Protein AF-A0A940SNF2-F1 (afdb_monomer_lite)

pLDDT: mean 71.51, std 17.35, range [35.94, 93.12]

Secondary structure (DSSP, 8-state):
-HHHHHHHHHHHHHHHHHHHHHHHHHHHHHHHHHHHHHHHHHHHHHHHHHHHHHHHHHHHHHHHHHHHHHHHHHHHHHHHHHH-STTS-HHHHHHHHHHHHHHHHHHHHHHHHHHHHHHHHHHHHHHHHHHHHHHHHHHHHHHHHHHHHHHHHHHHHHHHHHHHHHHHHHHHHH-HHHHHHHHTT----------------------------PPP--------------PPP---------------

Sequence (248 aa):
MSEQANILAKMLTDMDQKLNALAEQQKALDAKLERYSAFTVKKLNDSVDTLCNMQEAELKLVTESLTQIGRQVDGMEKQIAAHMAPDVTNDALLSALTGYAEDLQDSVDRCMELVGHHGIMIERNLMDETNRLNALMEADMQLAQDSADALSKKLSLAFTHLYDEVLTSQEMIENPDAVIEEAEAFPENPEAVPETLDAVPENPEALPEQLDAKPENPAAVFINPEIEVFEKPDAVIQNGNETEEIFR

Structure (mmCIF, N/CA/C/O backbone):
data_AF-A0A940SNF2-F1
#
_entry.id   AF-A0A940SNF2-F1
#
loop_
_atom_site.group_PDB
_atom_site.id
_atom_site.type_symbol
_atom_site.label_atom_id
_atom_site.label_alt_id
_atom_site.label_comp_id
_atom_site.label_asym_id
_atom_site.label_entity_id
_atom_site.label_seq_id
_atom_site.pdbx_PDB_ins_code
_atom_site.Cartn_x
_atom_site.Cartn_y
_atom_site.Cartn_z
_atom_site.occupancy
_atom_site.B_iso_or_equiv
_atom_site.auth_seq_id
_atom_site.auth_comp_id
_atom_site.auth_asym_id
_atom_site.auth_atom_id
_atom_site.pdbx_PDB_model_num
ATOM 1 N N . MET A 1 1 ? -33.634 -14.814 55.832 1.00 60.84 1 MET A N 1
ATOM 2 C CA . MET A 1 1 ? -33.227 -15.728 54.735 1.00 60.84 1 MET A CA 1
ATOM 3 C C . MET A 1 1 ? -33.855 -15.381 53.382 1.00 60.84 1 MET A C 1
ATOM 5 O O . MET A 1 1 ? -33.116 -15.344 52.415 1.00 60.84 1 MET A O 1
ATOM 9 N N . SER A 1 2 ? -35.164 -15.101 53.276 1.00 84.62 2 SER A N 1
ATOM 10 C CA . SER A 1 2 ? -35.804 -14.792 51.973 1.00 84.62 2 SER A CA 1
ATOM 11 C C . SER A 1 2 ? -35.275 -13.511 51.295 1.00 84.62 2 SER A C 1
ATOM 13 O O . SER A 1 2 ? -35.074 -13.485 50.089 1.00 84.62 2 SER A O 1
ATOM 15 N N . GLU A 1 3 ? -34.988 -12.460 52.064 1.00 87.00 3 GLU A N 1
ATOM 16 C CA . GLU A 1 3 ? -34.599 -11.151 51.515 1.00 87.00 3 GLU A CA 1
ATOM 17 C C . GLU A 1 3 ? -33.164 -11.112 50.966 1.00 87.00 3 GLU A C 1
ATOM 19 O O . GLU A 1 3 ? -32.942 -10.660 49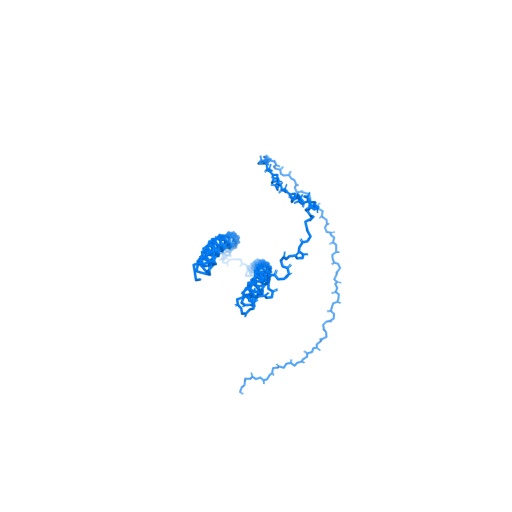.848 1.00 87.00 3 GLU A O 1
ATOM 24 N N . GLN A 1 4 ? -32.206 -11.709 51.682 1.00 82.88 4 GLN A N 1
ATOM 25 C CA . GLN A 1 4 ? -30.823 -11.873 51.209 1.00 82.88 4 GLN A CA 1
ATOM 26 C C . GLN A 1 4 ? -30.745 -12.698 49.915 1.00 82.88 4 GLN A C 1
ATOM 28 O O . GLN A 1 4 ? -29.975 -12.368 49.016 1.00 82.88 4 GLN A O 1
ATOM 33 N N . ALA A 1 5 ? -31.572 -13.744 49.789 1.00 86.69 5 ALA A N 1
ATOM 34 C CA . ALA A 1 5 ? -31.650 -14.536 48.564 1.00 86.69 5 ALA A CA 1
ATOM 35 C C . ALA A 1 5 ? -32.162 -13.704 47.374 1.00 86.69 5 ALA A C 1
ATOM 37 O O . ALA A 1 5 ? -31.643 -13.841 46.267 1.00 86.69 5 ALA A O 1
ATOM 38 N N . ASN A 1 6 ? -33.125 -12.805 47.605 1.00 88.81 6 ASN A N 1
ATOM 39 C CA . ASN A 1 6 ? -33.627 -11.897 46.572 1.00 88.81 6 ASN A CA 1
ATOM 40 C C . ASN A 1 6 ? -32.578 -10.855 46.155 1.00 88.81 6 ASN A C 1
ATOM 42 O O . ASN A 1 6 ? -32.437 -10.590 44.962 1.00 88.81 6 ASN A O 1
ATOM 46 N N . ILE A 1 7 ? -31.816 -10.298 47.104 1.00 86.00 7 ILE A N 1
ATOM 47 C CA . ILE A 1 7 ? -30.723 -9.356 46.810 1.00 86.00 7 ILE A CA 1
ATOM 48 C C . ILE A 1 7 ? -29.644 -10.040 45.961 1.00 86.00 7 ILE A C 1
ATOM 50 O O . ILE A 1 7 ? -29.261 -9.515 44.916 1.00 86.00 7 ILE A O 1
ATOM 54 N N . LEU A 1 8 ? -29.211 -11.244 46.351 1.00 84.06 8 LEU A N 1
ATOM 55 C CA . LEU A 1 8 ? -28.212 -12.007 45.600 1.00 84.06 8 LEU A CA 1
ATOM 56 C C . LEU A 1 8 ? -28.703 -12.357 44.186 1.00 84.06 8 LEU A C 1
ATOM 58 O O . LEU A 1 8 ? -27.953 -12.229 43.221 1.00 84.06 8 LEU A O 1
ATOM 62 N N . ALA A 1 9 ? -29.970 -12.761 44.046 1.00 89.75 9 ALA A N 1
ATOM 63 C CA . ALA A 1 9 ? -30.566 -13.044 42.742 1.00 89.75 9 ALA A CA 1
ATOM 64 C C . ALA A 1 9 ? -30.596 -11.799 41.838 1.00 89.75 9 ALA A C 1
ATOM 66 O O . ALA A 1 9 ? -30.310 -11.901 40.641 1.00 89.75 9 ALA A O 1
ATOM 67 N N . LYS A 1 10 ? -30.882 -10.619 42.405 1.00 90.50 10 LYS A N 1
ATOM 68 C CA . LYS A 1 10 ? -30.827 -9.346 41.679 1.00 90.50 10 LYS A CA 1
ATOM 69 C C . LYS A 1 10 ? -29.399 -9.014 41.235 1.00 90.50 10 LYS A C 1
ATOM 71 O O . LYS A 1 10 ? -29.201 -8.761 40.054 1.00 90.50 10 LYS A O 1
ATOM 76 N N . MET A 1 11 ? -28.405 -9.123 42.123 1.00 87.38 11 MET A N 1
ATOM 77 C CA . MET A 1 11 ? -26.992 -8.907 41.766 1.00 87.38 11 MET A CA 1
ATOM 78 C C . MET A 1 11 ? -26.514 -9.847 40.653 1.00 87.38 11 MET A C 1
ATOM 80 O O . MET A 1 11 ? -25.839 -9.408 39.725 1.00 87.38 11 MET A O 1
ATOM 84 N N . LEU A 1 12 ? -26.869 -11.135 40.716 1.00 87.50 12 LEU A N 1
ATOM 85 C CA . LEU A 1 12 ? -26.525 -12.105 39.670 1.00 87.50 12 LEU A CA 1
ATOM 86 C C . LEU A 1 12 ? -27.163 -11.741 38.325 1.00 87.50 12 LEU A C 1
ATOM 88 O O . LEU A 1 12 ? -26.505 -11.845 37.294 1.00 87.50 12 LEU A O 1
ATOM 92 N N . THR A 1 13 ? -28.413 -11.272 38.341 1.00 93.12 13 THR A N 1
ATOM 93 C CA . THR A 1 13 ? -29.112 -10.813 37.132 1.00 93.12 13 THR A CA 1
ATOM 94 C C . THR A 1 13 ? -28.446 -9.566 36.546 1.00 93.12 13 THR A C 1
ATOM 96 O O . THR A 1 13 ? -28.212 -9.507 35.341 1.00 93.12 13 THR A O 1
ATOM 99 N N . ASP A 1 14 ? -28.077 -8.598 37.387 1.00 88.19 14 ASP A N 1
ATOM 100 C CA . ASP A 1 14 ? -27.392 -7.376 36.953 1.00 88.19 14 ASP A CA 1
ATOM 101 C C . ASP A 1 14 ? -25.989 -7.682 36.393 1.00 88.19 14 ASP A C 1
ATOM 103 O O . ASP A 1 14 ? -25.570 -7.088 35.396 1.00 88.19 14 ASP A O 1
ATOM 107 N N . MET A 1 15 ? -25.261 -8.639 36.981 1.00 85.56 15 MET A N 1
ATOM 108 C CA . MET A 1 15 ? -23.981 -9.109 36.437 1.00 85.56 15 MET A CA 1
ATOM 109 C C . MET A 1 15 ? -24.141 -9.805 35.085 1.00 85.56 15 MET A C 1
ATOM 111 O O . MET A 1 15 ? -23.353 -9.536 34.181 1.00 85.56 15 MET A O 1
ATOM 115 N N . ASP A 1 16 ? -25.152 -10.659 34.922 1.00 91.88 16 ASP A N 1
ATOM 116 C CA . ASP A 1 16 ? -25.425 -11.336 33.650 1.00 91.88 16 ASP A CA 1
ATOM 117 C C . ASP A 1 16 ? -25.777 -10.324 32.545 1.00 91.88 16 ASP A C 1
ATOM 119 O O . ASP A 1 16 ? -25.254 -10.387 31.432 1.00 91.88 16 ASP A O 1
ATOM 123 N N . GLN A 1 17 ? -26.571 -9.299 32.872 1.00 91.69 17 GLN A N 1
ATOM 124 C CA . GLN A 1 17 ? -26.853 -8.189 31.956 1.00 91.69 17 GLN A CA 1
ATOM 125 C C . GLN A 1 17 ? -25.583 -7.422 31.563 1.00 91.69 17 GLN A C 1
ATOM 127 O O . GLN A 1 17 ? -25.382 -7.139 30.380 1.00 91.69 17 GLN A O 1
ATOM 132 N N . LYS A 1 18 ? -24.696 -7.116 32.522 1.00 86.25 18 LYS A N 1
ATOM 133 C CA . LYS A 1 18 ? -23.408 -6.454 32.245 1.00 86.25 18 LYS A CA 1
ATOM 134 C C . LYS A 1 18 ? -22.483 -7.322 31.386 1.00 86.25 18 LYS A C 1
ATOM 136 O O . LYS A 1 18 ? -21.842 -6.793 30.479 1.00 86.25 18 LYS A O 1
ATOM 141 N N . LEU A 1 19 ? -22.432 -8.635 31.624 1.00 85.81 19 LEU A N 1
ATOM 142 C CA . LEU A 1 19 ? -21.666 -9.587 30.810 1.00 85.81 19 LEU A CA 1
ATOM 143 C C . LEU A 1 19 ? -22.178 -9.642 29.369 1.00 85.81 19 LEU A C 1
ATOM 145 O O . LEU A 1 19 ? -21.382 -9.566 28.434 1.00 85.81 19 LEU A O 1
ATOM 149 N N . ASN A 1 20 ? -23.496 -9.696 29.180 1.00 91.81 20 ASN A N 1
ATOM 150 C CA . ASN A 1 20 ? -24.107 -9.659 27.851 1.00 91.81 20 ASN A CA 1
ATOM 151 C C . ASN A 1 20 ? -23.830 -8.326 27.133 1.00 91.81 20 ASN A C 1
ATOM 153 O O . ASN A 1 20 ? -23.500 -8.321 25.947 1.00 91.81 20 ASN A O 1
ATOM 157 N N . ALA A 1 21 ? -23.884 -7.197 27.847 1.00 88.62 21 ALA A N 1
ATOM 158 C CA . ALA A 1 21 ? -23.531 -5.893 27.286 1.00 88.62 21 ALA A CA 1
ATOM 159 C C . ALA A 1 21 ? -22.053 -5.821 26.855 1.00 88.62 21 ALA A C 1
ATOM 161 O O . ALA A 1 21 ? -21.754 -5.296 25.782 1.00 88.62 21 ALA A O 1
ATOM 162 N N . LEU A 1 22 ? -21.133 -6.382 27.648 1.00 83.38 22 LEU A N 1
ATOM 163 C CA . LEU A 1 22 ? -19.714 -6.491 27.289 1.00 83.38 22 LEU A CA 1
ATOM 164 C C . LEU A 1 22 ? -19.498 -7.386 26.062 1.00 83.38 22 LEU A C 1
ATOM 166 O O . LEU A 1 22 ? -18.703 -7.037 25.192 1.00 83.38 22 LEU A O 1
ATOM 170 N N . ALA A 1 23 ? -20.221 -8.502 25.952 1.00 88.94 23 ALA A N 1
ATOM 171 C CA . ALA A 1 23 ? -20.142 -9.383 24.788 1.00 88.94 23 ALA A CA 1
ATOM 172 C C . ALA A 1 23 ? -20.593 -8.679 23.494 1.00 88.94 23 ALA A C 1
ATOM 174 O O . ALA A 1 23 ? -19.931 -8.796 22.461 1.00 88.94 23 ALA A O 1
ATOM 175 N N . GLU A 1 24 ? -21.670 -7.890 23.545 1.00 91.38 24 GLU A N 1
ATOM 176 C CA . GLU A 1 24 ? -22.115 -7.086 22.398 1.00 91.38 24 GLU A CA 1
ATOM 177 C C . GLU A 1 24 ? -21.131 -5.954 22.061 1.00 91.38 24 GLU A C 1
ATOM 179 O O . GLU A 1 24 ? -20.881 -5.682 20.885 1.00 91.38 24 GLU A O 1
ATOM 184 N N . GLN A 1 25 ? -20.503 -5.328 23.065 1.00 86.25 25 GLN A N 1
ATOM 185 C CA . GLN A 1 25 ? -19.429 -4.355 22.832 1.00 86.25 25 GLN A CA 1
ATOM 186 C C . GLN A 1 25 ? -18.209 -4.991 22.157 1.00 86.25 25 GLN A C 1
ATOM 188 O O . GLN A 1 25 ? -17.681 -4.408 21.209 1.00 86.25 25 GLN A O 1
ATOM 193 N N . GLN A 1 26 ? -17.793 -6.186 22.589 1.00 84.75 26 GLN A N 1
ATOM 194 C CA . GLN A 1 26 ? -16.700 -6.930 21.958 1.00 84.75 26 GLN A CA 1
ATOM 195 C C . GLN A 1 26 ? -17.019 -7.230 20.491 1.00 84.75 26 GLN A C 1
ATOM 197 O O . GLN A 1 26 ? -16.225 -6.926 19.607 1.00 84.75 26 GLN A O 1
ATOM 202 N N . LYS A 1 27 ? -18.225 -7.728 20.210 1.00 91.31 27 LYS A N 1
ATOM 203 C CA . LYS A 1 27 ? -18.683 -8.000 18.843 1.00 91.31 27 LYS A CA 1
ATOM 204 C C . LYS A 1 27 ? -18.709 -6.740 17.971 1.00 91.31 27 LYS A C 1
ATOM 206 O O . LYS A 1 27 ? -18.359 -6.789 16.792 1.00 91.31 27 LYS A O 1
ATOM 211 N N . ALA A 1 28 ? -19.113 -5.600 18.534 1.00 85.81 28 ALA A N 1
ATOM 212 C CA . ALA A 1 28 ? -19.077 -4.320 17.835 1.00 85.81 28 ALA A CA 1
ATOM 213 C C . ALA A 1 28 ? -17.640 -3.854 17.546 1.00 85.81 28 ALA A C 1
ATOM 215 O O . ALA A 1 28 ? -17.393 -3.268 16.489 1.00 85.81 28 ALA A O 1
ATOM 216 N N . LEU A 1 29 ? -16.697 -4.113 18.456 1.00 81.88 29 LEU A N 1
ATOM 217 C CA . LEU A 1 29 ? -15.277 -3.828 18.259 1.00 81.88 29 LEU A CA 1
ATOM 218 C C . LEU A 1 29 ? -14.680 -4.713 17.159 1.00 81.88 29 LEU A C 1
ATOM 220 O O . LEU A 1 29 ? -14.037 -4.186 16.254 1.00 81.88 29 LEU A O 1
ATOM 224 N N . ASP A 1 30 ? -14.971 -6.013 17.176 1.00 85.81 30 ASP A N 1
ATOM 225 C CA . ASP A 1 30 ? -14.521 -6.959 16.149 1.00 85.81 30 ASP A CA 1
ATOM 226 C C . ASP A 1 30 ? -15.027 -6.542 14.756 1.00 85.81 30 ASP A C 1
ATOM 228 O O . ASP A 1 30 ? -14.260 -6.487 13.795 1.00 85.81 30 ASP A O 1
ATOM 232 N N . ALA A 1 31 ? -16.296 -6.129 14.650 1.00 89.25 31 ALA A N 1
ATOM 233 C CA . ALA A 1 31 ? -16.864 -5.627 13.398 1.00 89.25 31 ALA A CA 1
ATOM 234 C C . ALA A 1 31 ? -16.210 -4.317 12.917 1.00 89.25 31 ALA A C 1
ATOM 236 O O . ALA A 1 31 ? -16.082 -4.086 11.712 1.00 89.25 31 ALA A O 1
ATOM 237 N N . LYS A 1 32 ? -15.797 -3.430 13.835 1.00 84.00 32 LYS A N 1
ATOM 238 C CA . LYS A 1 32 ? -15.027 -2.226 13.480 1.00 84.00 32 LYS A CA 1
ATOM 239 C C . LYS A 1 32 ? -13.633 -2.592 12.980 1.00 84.00 32 LYS A C 1
ATOM 241 O O . LYS A 1 32 ? -13.203 -2.025 11.979 1.00 84.00 32 LYS A O 1
ATOM 246 N N . LEU A 1 33 ? -12.969 -3.545 13.632 1.00 80.81 33 LEU A N 1
ATOM 247 C CA . LEU A 1 33 ? -11.650 -4.032 13.233 1.00 80.81 33 LEU A CA 1
ATOM 248 C C . LEU A 1 33 ? -11.688 -4.667 11.836 1.00 80.81 33 LEU A C 1
ATOM 250 O O . LEU A 1 33 ? -10.810 -4.402 11.023 1.00 80.81 33 LEU A O 1
ATOM 254 N N . GLU A 1 34 ? -12.732 -5.436 11.525 1.00 88.38 34 GLU A N 1
ATOM 255 C CA . GLU A 1 34 ? -12.935 -6.025 10.196 1.00 88.38 34 GLU A CA 1
ATOM 256 C C . GLU A 1 34 ? -13.166 -4.958 9.113 1.00 88.38 34 GLU A C 1
ATOM 258 O O . GLU A 1 34 ? -12.586 -5.020 8.031 1.00 88.38 34 GLU A O 1
ATOM 263 N N . ARG A 1 35 ? -13.969 -3.923 9.399 1.00 86.19 35 ARG A N 1
ATOM 264 C CA . ARG A 1 35 ? -14.154 -2.797 8.463 1.00 86.19 35 ARG A CA 1
ATOM 265 C C . ARG A 1 35 ? -12.863 -2.022 8.242 1.00 86.19 35 ARG A C 1
ATOM 267 O O . ARG A 1 35 ? -12.586 -1.616 7.115 1.00 86.19 35 ARG A O 1
ATOM 274 N N . TYR A 1 36 ? -12.098 -1.814 9.308 1.00 79.06 36 TYR A N 1
ATOM 275 C CA . TYR A 1 36 ? -10.815 -1.133 9.244 1.00 79.06 36 TYR A CA 1
ATOM 276 C C . TYR A 1 36 ? -9.806 -1.942 8.421 1.00 79.06 36 TYR A C 1
ATOM 278 O O . TYR A 1 36 ? -9.224 -1.405 7.483 1.00 79.06 36 TYR A O 1
ATOM 286 N N . SER A 1 37 ? -9.667 -3.247 8.675 1.00 80.88 37 SER A N 1
ATOM 287 C CA . SER A 1 37 ? -8.758 -4.100 7.902 1.00 80.88 37 SER A CA 1
ATOM 288 C C . SER A 1 37 ? -9.144 -4.146 6.421 1.00 80.88 37 SER A C 1
ATOM 290 O O . SER A 1 37 ? -8.277 -3.997 5.560 1.00 80.88 37 SER A O 1
ATOM 292 N N . ALA A 1 38 ? -10.439 -4.243 6.107 1.00 86.31 38 ALA A N 1
ATOM 293 C CA . ALA A 1 38 ? -10.933 -4.180 4.735 1.00 86.31 38 ALA A CA 1
ATOM 294 C C . ALA A 1 38 ? -10.624 -2.832 4.060 1.00 86.31 38 ALA A C 1
ATOM 296 O O . ALA A 1 38 ? -10.236 -2.802 2.891 1.00 86.31 38 ALA A O 1
ATOM 297 N N . PHE A 1 39 ? -10.762 -1.718 4.785 1.00 84.19 39 PHE A N 1
ATOM 298 C CA . PHE A 1 39 ? -10.414 -0.387 4.288 1.00 84.19 39 PHE A CA 1
ATOM 299 C C . PHE A 1 39 ? -8.913 -0.257 3.997 1.00 84.19 39 PHE A C 1
ATOM 301 O O . PHE A 1 39 ? -8.548 0.188 2.907 1.00 84.19 39 PHE A O 1
ATOM 308 N N . THR A 1 40 ? -8.052 -0.692 4.919 1.00 78.75 40 THR A N 1
ATOM 309 C CA . THR A 1 40 ? -6.590 -0.649 4.759 1.00 78.75 40 THR A CA 1
ATOM 310 C C . THR A 1 40 ? -6.132 -1.521 3.594 1.00 78.75 40 THR A C 1
ATOM 312 O O . THR A 1 40 ? -5.366 -1.057 2.753 1.00 78.75 40 THR A O 1
ATOM 315 N N . VAL A 1 41 ? -6.648 -2.751 3.478 1.00 83.12 41 VAL A N 1
ATOM 316 C CA . VAL A 1 41 ? -6.343 -3.649 2.349 1.00 83.12 41 VAL A CA 1
ATOM 317 C C . VAL A 1 41 ? -6.780 -3.031 1.024 1.00 83.12 41 VAL A C 1
ATOM 319 O O . VAL A 1 41 ? -6.021 -3.058 0.058 1.00 83.12 41 VAL A O 1
ATOM 322 N N . LYS A 1 42 ? -7.973 -2.427 0.972 1.00 90.25 42 LYS A N 1
ATOM 323 C CA . LYS A 1 42 ? -8.447 -1.740 -0.232 1.00 90.25 42 LYS A CA 1
ATOM 324 C C . LYS A 1 42 ? -7.521 -0.585 -0.615 1.00 90.25 42 LYS A C 1
ATOM 326 O O . LYS A 1 42 ? -7.124 -0.495 -1.769 1.00 90.25 42 LYS A O 1
ATOM 331 N N . LYS A 1 43 ? -7.151 0.267 0.344 1.00 80.56 43 LYS A N 1
ATOM 332 C CA . LYS A 1 43 ? -6.236 1.389 0.098 1.00 80.56 43 LYS A CA 1
ATOM 333 C C . LYS A 1 43 ? -4.871 0.928 -0.393 1.00 80.56 43 LYS A C 1
ATOM 335 O O . LYS A 1 43 ? -4.335 1.534 -1.312 1.00 80.56 43 LYS A O 1
ATOM 340 N N . LEU A 1 44 ? -4.343 -0.150 0.182 1.00 77.75 44 LEU A N 1
ATOM 341 C CA . LEU A 1 44 ? -3.083 -0.733 -0.259 1.00 77.75 44 LEU A CA 1
ATOM 342 C C . LEU A 1 44 ? -3.180 -1.243 -1.702 1.00 77.75 44 LEU A C 1
ATOM 344 O O . LEU A 1 44 ? -2.303 -0.940 -2.502 1.00 77.75 44 LEU A O 1
ATOM 348 N N . ASN A 1 45 ? -4.258 -1.952 -2.051 1.00 83.06 45 ASN A N 1
ATOM 349 C CA . ASN A 1 45 ? -4.497 -2.394 -3.426 1.00 83.06 45 ASN A CA 1
ATOM 350 C C . ASN A 1 45 ? -4.607 -1.214 -4.401 1.00 83.06 45 ASN A C 1
ATOM 352 O O . ASN A 1 45 ? -3.942 -1.235 -5.430 1.00 83.06 45 ASN A O 1
ATOM 356 N N . ASP A 1 46 ? -5.370 -0.169 -4.063 1.00 84.00 46 ASP A N 1
ATOM 357 C CA . ASP A 1 46 ? -5.510 1.024 -4.910 1.00 84.00 46 ASP A CA 1
ATOM 358 C C . ASP A 1 46 ? -4.136 1.694 -5.168 1.00 84.00 46 ASP A C 1
ATOM 360 O O . ASP A 1 46 ? -3.835 2.128 -6.287 1.00 84.00 46 ASP A O 1
ATOM 364 N N . SER A 1 47 ? -3.270 1.755 -4.147 1.00 78.75 47 SER A N 1
ATOM 365 C CA . SER A 1 47 ? -1.901 2.277 -4.276 1.00 78.75 47 SER A CA 1
ATOM 366 C C . SER A 1 47 ? -1.005 1.371 -5.126 1.00 78.75 47 SER A C 1
ATOM 368 O O . SER A 1 47 ? -0.257 1.872 -5.968 1.00 78.75 47 SER A O 1
ATOM 370 N N . VAL A 1 48 ? -1.091 0.048 -4.952 1.00 81.06 48 VAL A N 1
ATOM 371 C CA . VAL A 1 48 ? -0.353 -0.932 -5.769 1.00 81.06 48 VAL A CA 1
ATOM 372 C C . VAL A 1 48 ? -0.767 -0.835 -7.234 1.00 81.06 48 VAL A C 1
ATOM 374 O O . VAL A 1 48 ? 0.102 -0.745 -8.096 1.00 81.06 48 VAL A O 1
ATOM 377 N N . ASP A 1 49 ? -2.065 -0.759 -7.524 1.00 87.38 49 ASP A N 1
ATOM 378 C CA . ASP A 1 49 ? -2.573 -0.603 -8.889 1.00 87.38 49 ASP A CA 1
ATOM 379 C C . ASP A 1 49 ? -2.058 0.696 -9.524 1.00 87.38 49 ASP A C 1
ATOM 381 O O . ASP A 1 49 ? -1.642 0.714 -10.683 1.00 87.38 49 ASP A O 1
ATOM 385 N N . THR A 1 50 ? -2.021 1.790 -8.758 1.00 82.69 50 THR A N 1
ATOM 386 C CA . THR A 1 50 ? -1.470 3.072 -9.223 1.00 82.69 50 THR A CA 1
ATOM 387 C C . THR A 1 50 ? 0.018 2.952 -9.563 1.00 82.69 50 THR A C 1
ATOM 389 O O . THR A 1 50 ? 0.442 3.408 -10.625 1.00 82.69 50 THR A O 1
ATOM 392 N N . LEU A 1 51 ? 0.808 2.297 -8.706 1.00 77.75 51 LEU A N 1
ATOM 393 C CA . LEU A 1 51 ? 2.231 2.035 -8.947 1.00 77.75 51 LEU A CA 1
A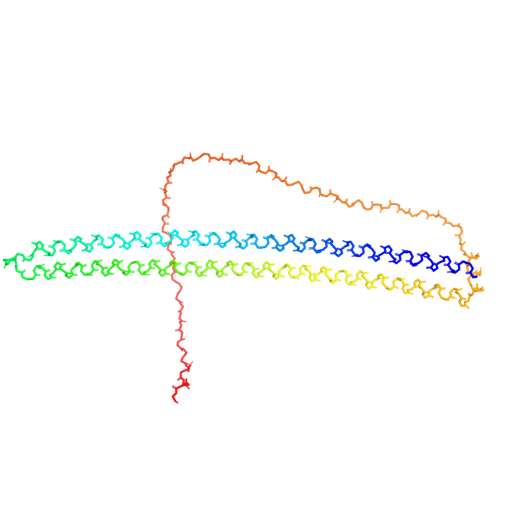TOM 394 C C . LEU A 1 51 ? 2.451 1.147 -10.175 1.00 77.75 51 LEU A C 1
ATOM 396 O O . LEU A 1 51 ? 3.277 1.486 -11.020 1.00 77.75 51 LEU A O 1
ATOM 400 N N . CYS A 1 52 ? 1.690 0.061 -10.316 1.00 81.94 52 CYS A N 1
ATOM 401 C CA . CYS A 1 52 ? 1.774 -0.825 -11.475 1.00 81.94 52 CYS A CA 1
ATOM 402 C C . CYS A 1 52 ? 1.450 -0.086 -12.779 1.00 81.94 52 CYS A C 1
ATOM 404 O O . CYS A 1 52 ? 2.187 -0.225 -13.753 1.00 81.94 52 CYS A O 1
ATOM 406 N N . ASN A 1 53 ? 0.413 0.756 -12.789 1.00 84.94 53 ASN A N 1
ATOM 407 C CA . ASN A 1 53 ? 0.055 1.559 -13.961 1.00 84.94 53 ASN A CA 1
ATOM 408 C C . ASN A 1 53 ? 1.148 2.578 -14.329 1.00 84.94 53 ASN A C 1
ATOM 410 O O . ASN A 1 53 ? 1.427 2.779 -15.512 1.00 84.94 53 ASN A O 1
ATOM 414 N N . MET A 1 54 ? 1.787 3.213 -13.338 1.00 80.75 54 MET A N 1
ATOM 415 C CA . MET A 1 54 ? 2.922 4.113 -13.584 1.00 80.75 54 MET A CA 1
ATOM 416 C C . MET A 1 54 ? 4.118 3.354 -14.167 1.00 80.75 54 MET A C 1
ATOM 418 O O . MET A 1 54 ? 4.668 3.775 -15.182 1.00 80.75 54 MET A O 1
ATOM 422 N N . GLN A 1 55 ? 4.468 2.202 -13.590 1.00 80.12 55 GLN A N 1
ATOM 423 C CA . GLN A 1 55 ? 5.558 1.359 -14.088 1.00 80.12 55 GLN A CA 1
ATOM 424 C C . GLN A 1 55 ? 5.298 0.853 -15.512 1.00 80.12 55 GLN A C 1
ATOM 426 O O . GLN A 1 55 ? 6.212 0.834 -16.335 1.00 80.12 55 GLN A O 1
ATOM 431 N N . GLU A 1 56 ? 4.062 0.469 -15.837 1.00 86.25 56 GLU A N 1
ATOM 432 C CA . GLU A 1 56 ? 3.686 0.055 -17.191 1.00 86.25 56 GLU A CA 1
ATOM 433 C C . GLU A 1 56 ? 3.829 1.209 -18.195 1.00 86.25 56 GLU A C 1
ATOM 435 O O . GLU A 1 56 ? 4.376 1.023 -19.287 1.00 86.25 56 GLU A O 1
ATOM 440 N N . ALA A 1 57 ? 3.397 2.418 -17.821 1.00 83.44 57 ALA A N 1
ATOM 441 C CA . ALA A 1 57 ? 3.548 3.608 -18.654 1.00 83.44 57 ALA A CA 1
ATOM 442 C C . ALA A 1 57 ? 5.026 3.959 -18.906 1.00 83.44 57 ALA A C 1
ATOM 444 O O . ALA A 1 57 ? 5.402 4.279 -20.036 1.00 83.44 57 ALA A O 1
ATOM 445 N N . GLU A 1 58 ? 5.879 3.849 -17.887 1.00 77.81 58 GLU A N 1
ATOM 446 C CA . GLU A 1 58 ? 7.320 4.085 -18.012 1.00 77.81 58 GLU A CA 1
ATOM 447 C C . GLU A 1 58 ? 8.015 3.016 -18.863 1.00 77.81 58 GLU A C 1
ATOM 449 O O . GLU A 1 58 ? 8.777 3.350 -19.774 1.00 77.81 58 GLU A O 1
ATOM 454 N N . LEU A 1 59 ? 7.713 1.733 -18.640 1.00 80.31 59 LEU A N 1
ATOM 455 C CA . LEU A 1 59 ? 8.228 0.627 -19.457 1.00 80.31 59 LEU A CA 1
ATOM 456 C C . LEU A 1 59 ? 7.861 0.796 -20.929 1.00 80.31 59 LEU A C 1
ATOM 458 O O . LEU A 1 59 ? 8.675 0.518 -21.816 1.00 80.31 59 LEU A O 1
ATOM 462 N N . LYS A 1 60 ? 6.651 1.283 -21.203 1.00 87.12 60 LYS A N 1
ATOM 463 C CA . LYS A 1 60 ? 6.210 1.594 -22.559 1.00 87.12 60 LYS A CA 1
ATOM 464 C C . LYS A 1 60 ? 7.057 2.703 -23.186 1.00 87.12 60 LYS A C 1
ATOM 466 O O . LYS A 1 60 ? 7.504 2.539 -24.319 1.00 87.12 60 LYS A O 1
ATOM 471 N N . LEU A 1 61 ? 7.338 3.777 -22.450 1.00 81.00 61 LEU A N 1
ATOM 472 C CA . LEU A 1 61 ? 8.162 4.891 -22.929 1.00 81.00 61 LEU A CA 1
ATOM 473 C C . LEU A 1 61 ? 9.610 4.456 -23.212 1.00 81.00 61 LEU A C 1
ATOM 475 O O . LEU A 1 61 ? 10.180 4.813 -24.247 1.00 81.00 61 LEU A O 1
ATOM 479 N N . VAL A 1 62 ? 10.189 3.618 -22.348 1.00 79.88 62 VAL A N 1
ATOM 480 C CA 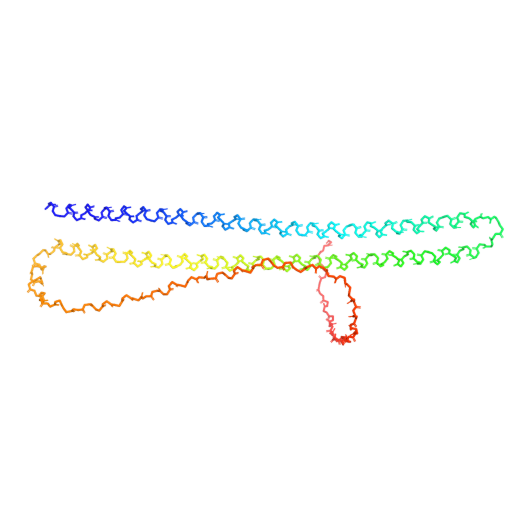. VAL A 1 62 ? 11.512 3.010 -22.576 1.00 79.88 62 VAL A CA 1
ATOM 481 C C . VAL A 1 62 ? 11.492 2.109 -23.814 1.00 79.88 62 VAL A C 1
ATOM 483 O O . VAL A 1 62 ? 12.376 2.206 -24.664 1.00 79.88 62 VAL A O 1
ATOM 486 N N . THR A 1 63 ? 10.464 1.273 -23.969 1.00 83.69 63 THR A N 1
ATOM 487 C CA . THR A 1 63 ? 10.310 0.380 -25.130 1.00 83.69 63 THR A CA 1
ATOM 488 C C . THR A 1 63 ? 10.197 1.164 -26.440 1.00 83.69 63 THR A C 1
ATOM 490 O O . THR A 1 63 ? 10.830 0.807 -27.438 1.00 83.69 63 THR A O 1
ATOM 493 N N . GLU A 1 64 ? 9.429 2.254 -26.454 1.00 84.56 64 GLU A N 1
ATOM 494 C CA . GLU A 1 64 ? 9.300 3.149 -27.610 1.00 84.56 64 GLU A CA 1
ATOM 495 C C . GLU A 1 64 ? 10.636 3.822 -27.955 1.00 84.56 64 GLU A C 1
ATOM 497 O O . GLU A 1 64 ? 11.018 3.866 -29.129 1.00 84.56 64 GLU A O 1
ATOM 502 N N . SER A 1 65 ? 11.388 4.252 -26.938 1.00 80.44 65 SER A N 1
ATOM 503 C CA . SER A 1 65 ? 12.717 4.858 -27.095 1.00 80.44 65 SER A CA 1
ATOM 504 C C . SER A 1 65 ? 13.730 3.865 -27.676 1.00 80.44 65 SER A C 1
ATOM 506 O O . SER A 1 65 ? 14.400 4.161 -28.665 1.00 80.44 65 SER A O 1
ATOM 508 N N . LEU A 1 66 ? 13.780 2.638 -27.149 1.00 79.81 66 LEU A N 1
ATOM 509 C CA . LEU A 1 66 ? 14.627 1.562 -27.680 1.00 79.81 66 LEU A CA 1
ATOM 510 C C . LEU A 1 66 ? 14.247 1.188 -29.118 1.00 79.81 66 LEU A C 1
ATOM 512 O O . LEU A 1 66 ? 15.118 0.968 -29.958 1.00 79.81 66 LEU A O 1
ATOM 516 N N . THR A 1 67 ? 12.952 1.176 -29.435 1.00 84.00 67 THR A N 1
ATOM 517 C CA . THR A 1 67 ? 12.467 0.936 -30.803 1.00 84.00 67 THR A CA 1
ATOM 518 C C . THR A 1 67 ? 12.912 2.047 -31.758 1.00 84.00 67 THR A C 1
ATOM 520 O O . THR A 1 67 ? 13.236 1.792 -32.920 1.00 84.00 67 THR A O 1
ATOM 523 N N . GLN A 1 68 ? 12.934 3.301 -31.301 1.00 84.12 68 GLN A N 1
ATOM 524 C CA . GLN A 1 68 ? 13.450 4.420 -32.083 1.00 84.12 68 GLN A CA 1
ATOM 525 C C . GLN A 1 68 ? 14.953 4.288 -32.339 1.00 84.12 68 GLN A C 1
ATOM 527 O O . GLN A 1 68 ? 15.361 4.430 -33.493 1.00 84.12 68 GLN A O 1
ATOM 532 N N . ILE A 1 69 ? 15.738 3.942 -31.316 1.00 79.88 69 ILE A N 1
ATOM 533 C CA . ILE A 1 69 ? 17.179 3.684 -31.451 1.00 79.88 69 ILE A CA 1
ATOM 534 C C . ILE A 1 69 ? 17.428 2.553 -32.453 1.00 79.88 69 ILE A C 1
ATOM 536 O O . ILE A 1 69 ? 18.221 2.721 -33.375 1.00 79.88 69 ILE A O 1
ATOM 540 N N . GLY A 1 70 ? 16.693 1.441 -32.354 1.00 81.31 70 GLY A N 1
ATOM 541 C CA . GLY A 1 70 ? 16.804 0.330 -33.306 1.00 81.31 70 GLY A CA 1
ATOM 542 C C . GLY A 1 70 ? 16.583 0.770 -34.758 1.00 81.31 70 GLY A C 1
ATOM 543 O O . GLY A 1 70 ? 17.368 0.432 -35.638 1.00 81.31 70 GLY A O 1
ATOM 544 N N . ARG A 1 71 ? 15.581 1.624 -35.012 1.00 85.00 71 ARG A N 1
ATOM 545 C CA . ARG A 1 71 ? 15.345 2.188 -36.355 1.00 85.00 71 ARG A CA 1
ATOM 546 C C . ARG A 1 71 ? 16.475 3.099 -36.838 1.00 85.00 71 ARG A C 1
ATOM 548 O O . ARG A 1 71 ? 16.725 3.150 -38.042 1.00 85.00 71 ARG A O 1
ATOM 555 N N . GLN A 1 72 ? 17.126 3.837 -35.938 1.00 81.12 72 GLN A N 1
ATOM 556 C CA . GLN A 1 72 ? 18.286 4.663 -36.287 1.00 81.12 72 GLN A CA 1
ATOM 557 C C . GLN A 1 72 ? 19.474 3.783 -36.678 1.00 81.12 72 GLN A C 1
ATOM 559 O O . GLN A 1 72 ? 20.060 4.011 -37.735 1.00 81.12 72 GLN A O 1
ATOM 564 N N . VAL A 1 73 ? 19.746 2.733 -35.899 1.00 78.56 73 VAL A N 1
ATOM 565 C CA . VAL A 1 73 ? 20.796 1.748 -36.191 1.00 78.56 73 VAL A CA 1
ATOM 566 C C . VAL A 1 73 ? 20.548 1.058 -37.537 1.00 78.56 73 VAL A C 1
ATOM 568 O O . VAL A 1 73 ? 21.438 1.053 -38.382 1.00 78.56 73 VAL A O 1
ATOM 571 N N . ASP A 1 74 ? 19.326 0.594 -37.814 1.00 80.69 74 ASP A N 1
ATOM 572 C CA . ASP A 1 74 ? 18.965 0.013 -39.119 1.00 80.69 74 ASP A CA 1
ATOM 573 C C . ASP A 1 74 ? 19.195 0.994 -40.286 1.00 80.69 74 ASP A C 1
ATOM 575 O O . ASP A 1 74 ? 19.572 0.612 -41.400 1.00 80.69 74 ASP A O 1
ATOM 579 N N . GLY A 1 75 ? 18.909 2.281 -40.064 1.00 82.94 75 GLY A N 1
ATOM 580 C CA . GLY A 1 75 ? 19.153 3.345 -41.036 1.00 82.94 75 GLY A CA 1
ATOM 581 C C . GLY A 1 75 ? 20.643 3.540 -41.308 1.00 82.94 75 GLY A C 1
ATOM 582 O O . GLY A 1 75 ? 21.044 3.668 -42.467 1.00 82.94 75 GLY A O 1
ATOM 583 N N . MET A 1 76 ? 21.453 3.498 -40.251 1.00 76.06 76 MET A N 1
ATOM 584 C CA . MET A 1 76 ? 22.910 3.592 -40.318 1.00 76.06 76 MET A CA 1
ATOM 585 C C . MET A 1 76 ? 23.512 2.398 -41.061 1.00 76.06 76 MET A C 1
ATOM 587 O O . MET A 1 76 ? 24.295 2.592 -41.989 1.00 76.06 76 MET A O 1
ATOM 591 N N . GLU A 1 77 ? 23.095 1.170 -40.744 1.00 77.75 77 GLU A N 1
ATOM 592 C CA . GLU A 1 77 ? 23.557 -0.041 -41.437 1.00 77.75 77 GLU A CA 1
ATOM 593 C C . GLU A 1 77 ? 23.317 0.037 -42.950 1.00 77.75 77 GLU A C 1
ATOM 595 O O . GLU A 1 77 ? 24.200 -0.284 -43.750 1.00 77.75 77 GLU A O 1
ATOM 600 N N . LYS A 1 78 ? 22.146 0.538 -43.366 1.00 83.81 78 LYS A N 1
ATOM 601 C CA . LYS A 1 78 ? 21.817 0.734 -44.787 1.00 83.81 78 LYS A CA 1
ATOM 602 C C . LYS A 1 78 ? 22.707 1.776 -45.460 1.00 83.81 78 LYS A C 1
ATOM 604 O O . LYS A 1 78 ? 23.084 1.585 -46.616 1.00 83.81 78 LYS A O 1
ATOM 609 N N . GLN A 1 79 ? 23.038 2.867 -44.771 1.00 80.44 79 GLN A N 1
ATOM 610 C CA . GLN A 1 79 ? 23.931 3.902 -45.302 1.00 80.44 79 GLN A CA 1
ATOM 611 C C . GLN A 1 79 ? 25.361 3.380 -45.462 1.00 80.44 79 GLN A C 1
ATOM 613 O O . GLN A 1 79 ? 25.967 3.579 -46.515 1.00 80.44 79 GLN A O 1
ATOM 618 N N . ILE A 1 80 ? 25.864 2.637 -44.473 1.00 77.88 80 ILE A N 1
ATOM 619 C CA . ILE A 1 80 ? 27.174 1.977 -44.534 1.00 77.88 80 ILE A CA 1
ATOM 620 C C . ILE A 1 80 ? 27.213 1.010 -45.719 1.00 77.88 80 ILE A C 1
ATOM 622 O O . ILE A 1 80 ? 28.106 1.107 -46.561 1.00 77.88 80 ILE A O 1
ATOM 626 N N . ALA A 1 81 ? 26.210 0.135 -45.844 1.00 78.31 81 ALA A N 1
ATOM 627 C CA . ALA A 1 81 ? 26.115 -0.824 -46.943 1.00 78.31 81 ALA A CA 1
ATOM 628 C C . ALA A 1 81 ? 26.097 -0.143 -48.325 1.00 78.31 81 ALA A C 1
ATOM 630 O O . ALA A 1 81 ? 26.707 -0.646 -49.267 1.00 78.31 81 ALA A O 1
ATOM 631 N N . ALA A 1 82 ? 25.448 1.019 -48.448 1.00 81.25 82 ALA A N 1
ATOM 632 C CA . ALA A 1 82 ? 25.418 1.794 -49.687 1.00 81.25 82 ALA A CA 1
ATOM 633 C C . ALA A 1 82 ? 26.766 2.457 -50.033 1.00 81.25 82 ALA A C 1
ATOM 635 O O . ALA A 1 82 ? 27.025 2.730 -51.205 1.00 81.25 82 ALA A O 1
ATOM 636 N N . HIS A 1 83 ? 27.614 2.745 -49.042 1.00 72.00 83 HIS A N 1
ATOM 637 C CA . HIS A 1 83 ? 28.911 3.411 -49.225 1.00 72.00 83 HIS A CA 1
ATOM 638 C C . HIS A 1 83 ? 30.100 2.450 -49.353 1.00 72.00 83 HIS A C 1
ATOM 640 O O . HIS A 1 83 ? 31.171 2.884 -49.765 1.00 72.00 83 HIS A O 1
ATOM 646 N N . MET A 1 84 ? 29.919 1.144 -49.125 1.00 69.69 84 MET A N 1
ATOM 647 C CA . MET A 1 84 ? 30.950 0.120 -49.376 1.00 69.69 84 MET A CA 1
ATOM 648 C C . MET A 1 84 ? 31.203 -0.182 -50.874 1.00 69.69 84 MET A C 1
ATOM 650 O O . MET A 1 84 ? 31.747 -1.232 -51.218 1.00 69.69 84 MET A O 1
ATOM 654 N N . ALA A 1 85 ? 30.825 0.716 -51.791 1.00 68.38 85 ALA A N 1
ATOM 655 C CA . ALA A 1 85 ? 31.227 0.623 -53.193 1.00 68.38 85 ALA A CA 1
ATOM 656 C C . ALA A 1 85 ? 32.754 0.854 -53.324 1.00 68.38 85 ALA A C 1
ATOM 658 O O . ALA A 1 85 ? 33.290 1.737 -52.656 1.00 68.38 85 ALA A O 1
ATOM 659 N N . PRO A 1 86 ? 33.469 0.106 -54.186 1.00 71.12 86 PRO A N 1
ATOM 660 C CA . PRO A 1 86 ? 34.928 -0.070 -54.101 1.00 71.12 86 PRO A CA 1
ATOM 661 C C . PRO A 1 86 ? 35.808 1.170 -54.369 1.00 71.12 86 PRO A C 1
ATOM 663 O O . PRO A 1 86 ? 37.021 1.060 -54.226 1.00 71.12 86 PRO A O 1
ATOM 666 N N . ASP A 1 87 ? 35.240 2.323 -54.737 1.00 69.12 87 ASP A N 1
ATOM 667 C CA . ASP A 1 87 ? 35.991 3.514 -55.185 1.00 69.12 87 ASP A CA 1
ATOM 668 C C . ASP A 1 87 ? 35.940 4.716 -54.215 1.00 69.12 87 ASP A C 1
ATOM 670 O O . ASP A 1 87 ? 36.515 5.768 -54.499 1.00 69.12 87 ASP A O 1
ATOM 674 N N . VAL A 1 88 ? 35.265 4.599 -53.065 1.00 62.84 88 VAL A N 1
ATOM 675 C CA . VAL A 1 88 ? 35.209 5.679 -52.061 1.00 62.84 88 VAL A CA 1
ATOM 676 C C . VAL A 1 88 ? 36.393 5.549 -51.098 1.00 62.84 88 VAL A C 1
ATOM 678 O O . VAL A 1 88 ? 36.645 4.480 -50.547 1.00 62.84 88 VAL A O 1
ATOM 681 N N . THR A 1 89 ? 37.148 6.631 -50.892 1.00 69.06 89 THR A N 1
ATOM 682 C CA . THR A 1 89 ? 38.317 6.647 -50.000 1.00 69.06 89 THR A CA 1
ATOM 683 C C . THR A 1 89 ? 37.922 6.334 -48.551 1.00 69.06 89 THR A C 1
ATOM 685 O O . THR A 1 89 ? 37.017 6.956 -47.993 1.00 69.06 89 THR A O 1
ATOM 688 N N . ASN A 1 90 ? 38.639 5.392 -47.925 1.00 75.88 90 ASN A N 1
ATOM 689 C CA . ASN A 1 90 ? 38.369 4.886 -46.569 1.00 75.88 90 ASN A CA 1
ATOM 690 C C . AS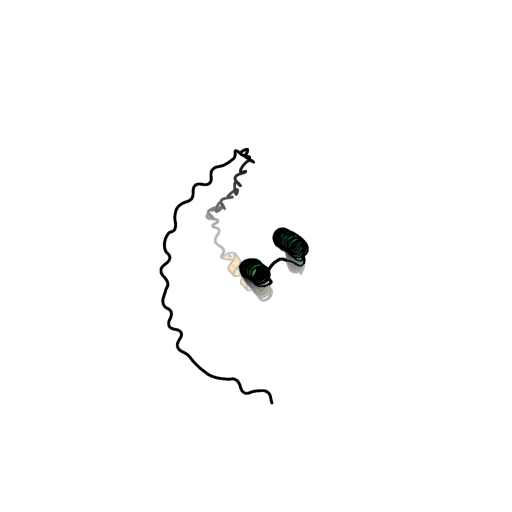N A 1 90 ? 38.220 5.979 -45.488 1.00 75.88 90 ASN A C 1
ATOM 692 O O . ASN A 1 90 ? 37.482 5.769 -44.529 1.00 75.88 90 ASN A O 1
ATOM 696 N N . ASP A 1 91 ? 38.869 7.139 -45.635 1.00 80.62 91 ASP A N 1
ATOM 697 C CA . ASP A 1 91 ? 38.864 8.199 -44.614 1.00 80.62 91 ASP A CA 1
ATOM 698 C C . ASP A 1 91 ? 37.490 8.859 -44.418 1.00 80.62 91 ASP A C 1
ATOM 700 O O . ASP A 1 91 ? 37.087 9.121 -43.286 1.00 80.62 91 ASP A O 1
ATOM 704 N N . ALA A 1 92 ? 36.736 9.100 -45.497 1.00 79.00 92 ALA A N 1
ATOM 705 C CA . ALA A 1 92 ? 35.406 9.708 -45.391 1.00 79.00 92 ALA A CA 1
ATOM 706 C C . ALA A 1 92 ? 34.406 8.749 -44.727 1.00 79.00 92 ALA A C 1
ATOM 708 O O . ALA A 1 92 ? 33.560 9.167 -43.937 1.00 79.00 92 ALA A O 1
ATOM 709 N N . LEU A 1 93 ? 34.543 7.454 -45.018 1.00 77.75 93 LEU A N 1
ATOM 710 C CA . LEU A 1 93 ? 33.703 6.401 -44.459 1.00 77.75 93 LEU A CA 1
ATOM 711 C C . LEU A 1 93 ? 34.018 6.165 -42.975 1.00 77.75 93 LEU A C 1
ATOM 713 O O . LEU A 1 93 ? 33.096 6.057 -42.171 1.00 77.75 93 LEU A O 1
ATOM 717 N N . LEU A 1 94 ? 35.300 6.171 -42.595 1.00 78.25 94 LEU A N 1
ATOM 718 C CA . LEU A 1 94 ? 35.725 6.121 -41.194 1.00 78.25 94 LEU A CA 1
ATOM 719 C C . LEU A 1 94 ? 35.242 7.343 -40.410 1.00 78.25 94 LEU A C 1
ATOM 721 O O . LEU A 1 94 ? 34.702 7.179 -39.324 1.00 78.25 94 LEU A O 1
ATOM 725 N N . SER A 1 95 ? 35.368 8.552 -40.965 1.00 84.62 95 SER A N 1
ATOM 726 C CA . SER A 1 95 ? 34.885 9.764 -40.293 1.00 84.62 95 SER A CA 1
ATOM 727 C C . SER A 1 95 ? 33.369 9.747 -40.085 1.00 84.62 95 SER A C 1
ATOM 729 O O . SER A 1 95 ? 32.906 10.169 -39.029 1.00 84.62 95 SER A O 1
ATOM 731 N N . ALA A 1 96 ? 32.601 9.258 -41.065 1.00 80.44 96 ALA A N 1
ATOM 732 C CA . ALA A 1 96 ? 31.156 9.109 -40.927 1.00 80.44 96 ALA A CA 1
ATOM 733 C C . ALA A 1 96 ? 30.806 8.069 -39.853 1.00 80.44 96 ALA A C 1
ATOM 735 O O . ALA A 1 96 ? 30.005 8.355 -38.970 1.00 80.44 96 ALA A O 1
ATOM 736 N N . LEU A 1 97 ? 31.442 6.891 -39.883 1.00 78.69 97 LEU A N 1
ATOM 737 C CA . LEU A 1 97 ? 31.248 5.841 -38.877 1.00 78.69 97 LEU A CA 1
ATOM 738 C C . LEU A 1 97 ? 31.565 6.315 -37.456 1.00 78.69 97 LEU A C 1
ATOM 740 O O . LEU A 1 97 ? 30.823 5.978 -36.538 1.00 78.69 97 LEU A O 1
ATOM 744 N N . THR A 1 98 ? 32.632 7.094 -37.273 1.00 82.00 98 THR A N 1
ATOM 745 C CA . THR A 1 98 ? 32.985 7.655 -35.964 1.00 82.00 98 THR A CA 1
ATOM 746 C C . THR A 1 98 ? 31.914 8.622 -35.470 1.00 82.00 98 THR A C 1
ATOM 748 O O . THR A 1 98 ? 31.442 8.451 -34.353 1.00 82.00 98 THR A O 1
ATOM 751 N N . GLY A 1 99 ? 31.463 9.566 -36.306 1.00 86.38 99 GLY A N 1
ATOM 752 C CA . GLY A 1 99 ? 30.388 10.490 -35.920 1.00 86.38 99 GLY A CA 1
ATOM 753 C C . GLY A 1 99 ? 29.085 9.761 -35.576 1.00 86.38 99 GLY A C 1
ATOM 754 O O . GLY A 1 99 ? 28.425 10.080 -34.596 1.00 86.38 99 GLY A O 1
ATOM 755 N N . TYR A 1 100 ? 28.759 8.702 -36.319 1.00 77.44 100 TYR A N 1
ATOM 756 C CA . TYR A 1 100 ? 27.610 7.852 -36.016 1.00 77.44 100 TYR A CA 1
ATOM 757 C C . TYR A 1 100 ? 27.743 7.080 -34.700 1.00 77.44 100 TYR A C 1
ATOM 759 O O . TYR A 1 100 ? 26.756 6.909 -33.985 1.00 77.44 100 TYR A O 1
ATOM 767 N N . ALA A 1 101 ? 28.938 6.573 -34.392 1.00 77.00 101 ALA A N 1
ATOM 768 C CA . ALA A 1 101 ? 29.194 5.893 -33.130 1.00 77.00 101 ALA A CA 1
ATOM 769 C C . ALA A 1 101 ? 29.066 6.862 -31.945 1.00 77.00 101 ALA A C 1
ATOM 771 O O . ALA A 1 101 ? 28.487 6.487 -30.929 1.00 77.00 101 ALA A O 1
ATOM 772 N N . GLU A 1 102 ? 29.545 8.099 -32.099 1.00 83.25 102 GLU A N 1
ATOM 773 C CA . GLU A 1 102 ? 29.384 9.174 -31.114 1.00 83.25 102 GLU A CA 1
ATOM 774 C C . GLU A 1 102 ? 27.900 9.525 -30.908 1.00 83.25 102 GLU A C 1
ATOM 776 O O . GLU A 1 102 ? 27.426 9.493 -29.776 1.00 83.25 102 GLU A O 1
ATOM 781 N N . ASP A 1 103 ? 27.127 9.733 -31.982 1.00 81.62 103 ASP A N 1
ATOM 782 C CA . ASP A 1 103 ? 25.686 10.026 -31.896 1.00 81.62 103 ASP A CA 1
ATOM 783 C C . ASP A 1 103 ? 24.887 8.900 -31.211 1.00 81.62 103 ASP A C 1
ATOM 785 O O . ASP A 1 103 ? 23.951 9.153 -30.439 1.00 81.62 103 ASP A O 1
ATOM 789 N N . LEU A 1 104 ? 25.233 7.641 -31.505 1.00 79.75 104 LEU A N 1
ATOM 790 C CA . LEU A 1 104 ? 24.599 6.476 -30.891 1.00 79.75 104 LEU A CA 1
ATOM 791 C C . LEU A 1 104 ? 24.956 6.374 -29.406 1.00 79.75 104 LEU A C 1
ATOM 793 O O . LEU A 1 104 ? 24.064 6.136 -28.591 1.00 79.75 104 LEU A O 1
ATOM 797 N N . GLN A 1 105 ? 26.229 6.575 -29.061 1.00 81.62 105 GLN A N 1
ATOM 798 C CA . GLN A 1 105 ? 26.703 6.584 -27.680 1.00 81.62 105 GLN A CA 1
ATOM 799 C C . GLN A 1 105 ? 25.981 7.666 -26.869 1.00 81.62 105 GLN A C 1
ATOM 801 O O . GLN A 1 105 ? 25.377 7.355 -25.846 1.00 81.62 105 GLN A O 1
ATOM 806 N N . ASP A 1 106 ? 25.903 8.888 -27.395 1.00 83.69 106 ASP A N 1
ATOM 807 C CA . ASP A 1 106 ? 25.154 10.001 -26.806 1.00 83.69 106 ASP A CA 1
ATOM 808 C C . ASP A 1 106 ? 23.669 9.665 -26.594 1.00 83.69 106 ASP A C 1
ATOM 810 O O . ASP A 1 106 ? 23.051 10.063 -25.604 1.00 83.69 106 ASP A O 1
ATOM 814 N N . SER A 1 107 ? 23.052 8.947 -27.537 1.00 79.44 107 SER A N 1
ATOM 815 C CA . SER A 1 107 ? 21.657 8.521 -27.405 1.00 79.44 107 SER A CA 1
ATOM 816 C C . SER A 1 107 ? 21.471 7.468 -26.315 1.00 79.44 107 SER A C 1
ATOM 818 O O . SER A 1 107 ? 20.457 7.499 -25.612 1.00 79.44 107 SER A O 1
ATOM 820 N N . VAL A 1 108 ? 22.417 6.538 -26.178 1.00 79.00 108 VAL A N 1
ATOM 821 C CA . VAL A 1 108 ? 22.412 5.522 -25.120 1.00 79.00 108 VAL A CA 1
ATOM 822 C C . VAL A 1 108 ? 22.620 6.180 -23.761 1.00 79.00 108 VAL A C 1
ATOM 824 O O . VAL A 1 108 ? 21.848 5.903 -22.844 1.00 79.00 108 VAL A O 1
ATOM 827 N N . ASP A 1 109 ? 23.577 7.097 -23.647 1.00 82.75 109 ASP A N 1
ATOM 828 C CA . ASP A 1 109 ? 23.877 7.802 -22.401 1.00 82.75 109 ASP A CA 1
ATOM 829 C C . ASP A 1 109 ? 22.664 8.615 -21.924 1.00 82.75 109 ASP A C 1
ATOM 831 O O . ASP A 1 109 ? 22.237 8.461 -20.779 1.00 82.75 109 ASP A O 1
ATOM 835 N N . ARG A 1 110 ? 21.987 9.347 -22.823 1.00 82.81 110 ARG A N 1
ATOM 836 C CA . ARG A 1 110 ? 20.718 10.034 -22.502 1.00 82.81 110 ARG A CA 1
ATOM 837 C C . ARG A 1 110 ? 19.616 9.081 -22.034 1.00 82.81 110 ARG A C 1
ATOM 839 O O . ARG A 1 110 ? 18.840 9.424 -21.143 1.00 82.81 110 ARG A O 1
ATOM 846 N N . CYS A 1 111 ? 19.516 7.890 -22.625 1.00 76.56 111 CYS A N 1
ATOM 847 C CA . CYS A 1 111 ? 18.537 6.893 -22.187 1.00 76.56 111 CYS A CA 1
ATOM 848 C C . CYS A 1 111 ? 18.871 6.348 -20.795 1.00 76.56 111 CYS A C 1
ATOM 850 O O . CYS A 1 111 ? 17.971 6.195 -19.972 1.00 76.56 111 CYS A O 1
ATOM 852 N N . MET A 1 112 ? 20.147 6.085 -20.518 1.00 81.19 112 MET A N 1
ATOM 853 C CA . MET A 1 112 ? 20.604 5.620 -19.209 1.00 81.19 112 MET A CA 1
ATOM 854 C C . MET A 1 112 ? 20.392 6.682 -18.126 1.00 81.19 112 MET A C 1
ATOM 856 O O . MET A 1 112 ? 19.937 6.343 -17.035 1.00 81.19 112 MET A O 1
ATOM 860 N N . GLU A 1 113 ? 20.635 7.959 -18.428 1.00 85.31 113 GLU A N 1
ATOM 861 C CA . GLU A 1 113 ? 20.324 9.079 -17.532 1.00 85.31 113 GLU A CA 1
ATOM 862 C C . GLU A 1 113 ? 18.824 9.175 -17.234 1.00 85.31 113 GLU A C 1
ATOM 864 O O . GLU A 1 113 ? 18.437 9.312 -16.073 1.00 85.31 113 GLU A O 1
ATOM 869 N N . LEU A 1 114 ? 17.969 9.049 -18.255 1.00 80.19 114 LEU A N 1
ATOM 870 C CA . LEU A 1 114 ? 16.515 9.084 -18.083 1.00 80.19 114 LEU A CA 1
ATOM 871 C C . LEU A 1 114 ? 16.014 7.914 -17.225 1.00 80.19 114 LEU A C 1
ATOM 873 O O . LEU A 1 114 ? 15.204 8.112 -16.320 1.00 80.19 114 LEU A O 1
ATOM 877 N N . VAL A 1 115 ? 16.518 6.702 -17.476 1.00 78.81 115 VAL A N 1
ATOM 878 C CA . VAL A 1 115 ? 16.204 5.514 -16.666 1.00 78.81 115 VAL A CA 1
ATOM 879 C C . VAL A 1 115 ? 16.685 5.701 -15.227 1.00 78.81 115 VAL A C 1
ATOM 881 O O . VAL A 1 115 ? 15.937 5.406 -14.298 1.00 78.81 115 VAL A O 1
ATOM 884 N N . GLY A 1 116 ? 17.890 6.241 -15.025 1.00 84.19 116 GLY A N 1
ATOM 885 C CA . GLY A 1 116 ? 18.419 6.556 -13.698 1.00 84.19 116 GLY A CA 1
ATOM 886 C C . GLY A 1 116 ? 17.562 7.582 -12.954 1.00 84.19 116 GLY A C 1
ATOM 887 O O . GLY A 1 116 ? 17.207 7.366 -11.797 1.00 84.19 116 GLY A O 1
ATOM 888 N N . HIS A 1 117 ? 17.161 8.663 -13.626 1.00 84.31 117 HIS A N 1
ATOM 889 C CA . HIS A 1 117 ? 16.280 9.683 -13.059 1.00 84.31 117 HIS A CA 1
ATOM 890 C C . HIS A 1 117 ? 14.926 9.093 -12.642 1.00 84.31 117 HIS A C 1
ATOM 892 O O . HIS A 1 117 ? 14.450 9.360 -11.536 1.00 84.31 117 HIS A O 1
ATOM 898 N N . HIS A 1 118 ? 14.287 8.295 -13.502 1.00 78.38 118 HIS A N 1
ATOM 899 C CA . HIS A 1 118 ? 13.013 7.653 -13.165 1.00 78.38 118 HIS A CA 1
ATOM 900 C C . HIS A 1 118 ? 13.162 6.635 -12.032 1.00 78.38 118 HIS A C 1
ATOM 902 O O . HIS A 1 118 ? 12.342 6.642 -11.119 1.00 78.38 118 HIS A O 1
ATOM 908 N N . GLY A 1 119 ? 14.243 5.848 -12.009 1.00 80.50 119 GLY A N 1
ATOM 909 C CA . GLY A 1 119 ? 14.545 4.941 -10.898 1.00 80.50 119 GLY A CA 1
ATOM 910 C C . GLY A 1 119 ? 14.590 5.668 -9.550 1.00 80.50 119 GLY A C 1
ATOM 911 O O . GLY A 1 119 ? 13.910 5.266 -8.609 1.00 80.50 119 GLY A O 1
ATOM 912 N N . ILE A 1 120 ? 15.290 6.806 -9.489 1.00 84.88 120 ILE A N 1
ATOM 913 C CA . ILE A 1 120 ? 15.361 7.645 -8.281 1.00 84.88 120 ILE A CA 1
ATOM 914 C C . ILE A 1 120 ? 13.980 8.201 -7.895 1.00 84.88 120 ILE A C 1
ATOM 916 O O . ILE A 1 120 ? 13.643 8.244 -6.711 1.00 84.88 120 ILE A O 1
ATOM 920 N N . MET A 1 121 ? 13.164 8.634 -8.864 1.00 80.38 121 MET A N 1
ATOM 921 C CA . MET A 1 121 ? 11.807 9.120 -8.576 1.00 80.38 121 MET A CA 1
ATOM 922 C C . MET A 1 121 ? 10.903 8.021 -8.012 1.00 80.38 121 MET A C 1
ATOM 924 O O . MET A 1 121 ? 10.177 8.270 -7.050 1.00 80.38 121 MET A O 1
ATOM 928 N N . ILE A 1 122 ? 10.959 6.814 -8.577 1.00 76.81 122 ILE A N 1
ATOM 929 C CA . ILE A 1 122 ? 10.192 5.661 -8.093 1.00 76.81 122 ILE A CA 1
ATOM 930 C C . ILE A 1 122 ? 10.607 5.313 -6.664 1.00 76.81 122 ILE A C 1
ATOM 932 O O . ILE A 1 122 ? 9.741 5.184 -5.800 1.00 76.81 122 ILE A O 1
ATOM 936 N N . GLU A 1 123 ? 11.910 5.201 -6.393 1.00 80.94 123 GLU A N 1
ATOM 937 C CA . GLU A 1 123 ? 12.423 4.912 -5.050 1.00 80.94 123 GLU A CA 1
ATOM 938 C C . GLU A 1 123 ? 11.964 5.957 -4.031 1.00 80.94 123 GLU A C 1
ATOM 940 O O . GLU A 1 123 ? 11.500 5.602 -2.947 1.00 80.94 123 GLU A O 1
ATOM 945 N N . ARG A 1 124 ? 12.021 7.245 -4.393 1.00 87.56 124 ARG A N 1
ATOM 946 C CA . ARG A 1 124 ? 11.554 8.336 -3.532 1.00 87.56 124 ARG A CA 1
ATOM 947 C C . ARG A 1 124 ? 10.059 8.237 -3.244 1.00 87.56 124 ARG A C 1
ATOM 949 O O . ARG A 1 124 ? 9.673 8.283 -2.082 1.00 87.56 124 ARG A O 1
ATOM 956 N N . ASN A 1 125 ? 9.235 8.052 -4.273 1.00 79.44 125 ASN A N 1
ATOM 957 C CA . ASN A 1 125 ? 7.784 7.943 -4.114 1.00 79.44 125 ASN A CA 1
ATOM 958 C C . ASN A 1 125 ? 7.398 6.730 -3.255 1.00 79.44 125 ASN A C 1
ATOM 960 O O . ASN A 1 125 ? 6.523 6.834 -2.398 1.00 79.44 125 ASN A O 1
ATOM 964 N N . LEU A 1 126 ? 8.070 5.590 -3.446 1.00 78.56 126 LEU A N 1
ATOM 965 C CA . LEU A 1 126 ? 7.869 4.398 -2.620 1.00 78.56 126 LEU A CA 1
ATOM 966 C C . LEU A 1 126 ? 8.266 4.644 -1.163 1.00 78.56 126 LEU A C 1
ATOM 968 O O . LEU A 1 126 ? 7.548 4.224 -0.254 1.00 78.56 126 LEU A O 1
ATOM 972 N N . MET A 1 127 ? 9.385 5.330 -0.931 1.00 86.19 127 MET A N 1
ATOM 973 C CA . MET A 1 127 ? 9.847 5.673 0.411 1.00 86.19 127 MET A CA 1
ATOM 974 C C . MET A 1 127 ? 8.878 6.633 1.110 1.00 86.19 127 MET A C 1
ATOM 976 O O . MET A 1 127 ? 8.518 6.407 2.265 1.00 86.19 127 MET A O 1
ATOM 980 N N . ASP A 1 128 ? 8.407 7.665 0.410 1.00 85.62 128 ASP A N 1
ATOM 981 C CA . ASP A 1 128 ? 7.457 8.644 0.942 1.00 85.62 128 ASP A CA 1
ATOM 982 C C . ASP A 1 128 ? 6.114 7.990 1.295 1.00 85.62 128 ASP A C 1
ATOM 984 O O . ASP A 1 128 ? 5.588 8.211 2.389 1.00 85.62 128 ASP A O 1
ATOM 988 N N . GLU A 1 129 ? 5.589 7.117 0.431 1.00 80.56 129 GLU A N 1
ATOM 989 C CA . GLU A 1 129 ? 4.339 6.402 0.703 1.00 80.56 129 GLU A CA 1
ATOM 990 C C . GLU A 1 129 ? 4.499 5.374 1.835 1.00 80.56 129 GLU A C 1
ATOM 992 O O . GLU A 1 129 ? 3.618 5.238 2.684 1.00 80.56 129 GLU A O 1
ATOM 997 N N . THR A 1 130 ? 5.655 4.709 1.921 1.00 82.19 130 THR A N 1
ATOM 998 C CA . THR A 1 130 ? 5.986 3.812 3.042 1.00 82.19 130 THR A CA 1
ATOM 999 C C . THR A 1 130 ? 6.025 4.575 4.364 1.00 82.19 130 THR A C 1
ATOM 1001 O O . THR A 1 130 ? 5.425 4.147 5.350 1.00 82.19 130 THR A O 1
ATOM 1004 N N . ASN A 1 131 ? 6.679 5.738 4.391 1.00 88.81 131 ASN A N 1
ATOM 1005 C CA . ASN A 1 131 ? 6.735 6.597 5.573 1.00 88.81 131 ASN A CA 1
ATOM 1006 C C . ASN A 1 131 ? 5.342 7.093 5.974 1.00 88.81 131 ASN A C 1
ATOM 1008 O O . ASN A 1 131 ? 5.001 7.097 7.157 1.00 88.81 131 ASN A O 1
ATOM 1012 N N . ARG A 1 132 ? 4.511 7.463 4.995 1.00 85.69 132 ARG A N 1
ATOM 1013 C CA . ARG A 1 132 ? 3.122 7.875 5.218 1.00 85.69 132 ARG A CA 1
ATOM 1014 C C . ARG A 1 132 ? 2.282 6.744 5.819 1.00 85.69 132 ARG A C 1
ATOM 1016 O O . ARG A 1 132 ? 1.530 6.990 6.762 1.00 85.69 132 ARG A O 1
ATOM 1023 N N . LEU A 1 133 ? 2.407 5.521 5.304 1.00 80.75 133 LEU A N 1
ATOM 1024 C CA . LEU A 1 133 ? 1.709 4.346 5.834 1.00 80.75 133 LEU A CA 1
ATOM 1025 C C . LEU A 1 133 ? 2.164 4.001 7.255 1.00 80.75 133 LEU A C 1
ATOM 1027 O O . LEU A 1 133 ? 1.318 3.743 8.109 1.00 80.75 133 LEU A O 1
ATOM 1031 N N . ASN A 1 134 ? 3.467 4.063 7.535 1.00 83.19 134 ASN A N 1
ATOM 1032 C CA . ASN A 1 134 ? 3.994 3.855 8.884 1.00 83.19 134 ASN A CA 1
ATOM 1033 C C . ASN A 1 134 ? 3.446 4.894 9.873 1.00 83.19 134 ASN A C 1
ATOM 1035 O O . ASN A 1 134 ? 2.994 4.520 10.950 1.00 83.19 134 ASN A O 1
ATOM 1039 N N . ALA A 1 135 ? 3.403 6.172 9.487 1.00 90.50 135 ALA A N 1
ATOM 1040 C CA . ALA A 1 135 ? 2.850 7.232 10.331 1.00 90.50 135 ALA A CA 1
ATOM 1041 C C . ALA A 1 135 ? 1.351 7.036 10.621 1.00 90.50 135 ALA A C 1
ATOM 1043 O O . ALA A 1 135 ? 0.904 7.256 11.746 1.00 90.50 135 ALA A O 1
ATOM 1044 N N . LEU A 1 136 ? 0.569 6.599 9.626 1.00 84.56 136 LEU A N 1
ATOM 1045 C CA . LEU A 1 136 ? -0.844 6.253 9.825 1.00 84.56 136 LEU A CA 1
ATOM 1046 C C . LEU A 1 136 ? -1.003 5.066 10.781 1.00 84.56 136 LEU A C 1
ATOM 1048 O O . LEU A 1 136 ? -1.818 5.124 11.697 1.00 84.56 136 LEU A O 1
ATOM 1052 N N . MET A 1 137 ? -0.192 4.020 10.612 1.00 83.25 137 MET A N 1
ATOM 1053 C CA . MET A 1 137 ? -0.216 2.847 11.485 1.00 83.25 137 MET A CA 1
ATOM 1054 C C . MET A 1 137 ? 0.156 3.196 12.933 1.00 83.25 137 MET A C 1
ATOM 1056 O O . MET A 1 137 ? -0.496 2.719 13.859 1.00 83.25 137 MET A O 1
ATOM 1060 N N . GLU A 1 138 ? 1.169 4.039 13.147 1.00 90.62 138 GLU A N 1
ATOM 1061 C CA . GLU A 1 138 ? 1.547 4.522 14.482 1.00 90.62 138 GLU A CA 1
ATOM 1062 C C . GLU A 1 138 ? 0.427 5.343 15.132 1.00 90.62 138 GLU A C 1
ATOM 1064 O O . GLU A 1 138 ? 0.116 5.130 16.305 1.00 90.62 138 GLU A O 1
ATOM 1069 N N . ALA A 1 139 ? -0.218 6.236 14.374 1.00 90.38 139 ALA A N 1
ATOM 1070 C CA . ALA A 1 139 ? -1.340 7.031 14.869 1.00 90.38 139 ALA A CA 1
ATOM 1071 C C . ALA A 1 139 ? -2.534 6.152 15.279 1.00 90.38 139 ALA A C 1
ATOM 1073 O O . ALA A 1 139 ? -3.118 6.355 16.346 1.00 90.38 139 ALA A O 1
ATOM 1074 N N . ASP A 1 140 ? -2.863 5.143 14.473 1.00 81.69 140 ASP A N 1
ATOM 1075 C CA . ASP A 1 140 ? -3.959 4.217 14.769 1.00 81.69 140 ASP A CA 1
ATOM 1076 C C . ASP A 1 140 ? -3.630 3.293 15.949 1.00 81.69 140 ASP A C 1
ATOM 1078 O O . ASP A 1 140 ? -4.490 3.037 16.797 1.00 81.69 140 ASP A O 1
ATOM 1082 N N . MET A 1 141 ? -2.378 2.838 16.062 1.00 83.06 141 MET A N 1
ATOM 1083 C CA . MET A 1 141 ? -1.910 2.067 17.215 1.00 83.06 141 MET A CA 1
ATOM 1084 C C . MET A 1 141 ? -2.000 2.890 18.505 1.00 83.06 141 MET A C 1
ATOM 1086 O O . MET A 1 141 ? -2.456 2.374 19.526 1.00 83.06 141 MET A O 1
ATOM 1090 N N . GLN A 1 142 ? -1.638 4.174 18.457 1.00 90.62 142 GLN A N 1
ATOM 1091 C CA . GLN A 1 142 ? -1.768 5.073 19.601 1.00 90.62 142 GLN A CA 1
ATOM 1092 C C . GLN A 1 142 ? -3.235 5.283 19.995 1.00 90.62 142 GLN A C 1
ATOM 1094 O O . GLN A 1 142 ? -3.571 5.193 21.172 1.00 90.62 142 GLN A O 1
ATOM 1099 N N . LEU A 1 143 ? -4.132 5.489 19.026 1.00 86.62 143 LEU A N 1
ATOM 1100 C CA . LEU A 1 143 ? -5.563 5.647 19.295 1.00 86.62 143 LEU A CA 1
ATOM 1101 C C . LEU A 1 143 ? -6.171 4.378 19.916 1.00 86.62 143 LEU A C 1
ATOM 1103 O O . LEU A 1 143 ? -6.987 4.460 20.839 1.00 86.62 143 LEU A O 1
ATOM 1107 N N . ALA A 1 144 ? -5.755 3.198 19.449 1.00 78.56 144 ALA A N 1
ATOM 1108 C CA . ALA A 1 144 ? -6.154 1.922 20.037 1.00 78.56 144 ALA A CA 1
ATOM 1109 C C . ALA A 1 144 ? -5.645 1.771 21.480 1.00 78.56 144 ALA A C 1
ATOM 1111 O O . ALA A 1 144 ? -6.404 1.348 22.356 1.00 78.56 144 ALA A O 1
ATOM 1112 N N . GLN A 1 145 ? -4.395 2.163 21.740 1.00 85.38 145 GLN A N 1
ATOM 1113 C CA . GLN A 1 145 ? -3.798 2.160 23.074 1.00 85.38 145 GLN A CA 1
ATOM 1114 C C . GLN A 1 145 ? -4.553 3.096 24.031 1.00 85.38 145 GLN A C 1
ATOM 1116 O O . GLN A 1 145 ? -4.963 2.671 25.111 1.00 85.38 145 GLN A O 1
ATOM 1121 N N . ASP A 1 146 ? -4.834 4.330 23.606 1.00 89.62 146 ASP A N 1
ATOM 1122 C CA . ASP A 1 146 ? -5.575 5.316 24.399 1.00 89.62 146 ASP A CA 1
ATOM 1123 C C . ASP A 1 146 ? -6.996 4.824 24.728 1.00 89.62 146 ASP A C 1
ATOM 1125 O O . ASP A 1 146 ? -7.503 5.011 25.840 1.00 89.62 146 ASP A O 1
ATOM 1129 N N . SER A 1 147 ? -7.646 4.149 23.774 1.00 82.06 147 SER A N 1
ATOM 1130 C CA . SER A 1 147 ? -8.964 3.542 23.973 1.00 82.06 147 SER A CA 1
ATOM 1131 C C . SER A 1 147 ? -8.926 2.393 24.985 1.00 82.06 147 SER A C 1
ATOM 1133 O O . SER A 1 147 ? -9.787 2.323 25.871 1.00 82.06 147 SER A O 1
ATOM 1135 N N . ALA A 1 148 ? -7.917 1.522 24.899 1.00 79.31 148 ALA A N 1
ATOM 1136 C CA . ALA A 1 148 ? -7.716 0.423 25.838 1.00 79.31 148 ALA A CA 1
ATOM 1137 C C . ALA A 1 148 ? -7.449 0.938 27.262 1.00 79.31 148 ALA A C 1
ATOM 1139 O O . ALA A 1 148 ? -8.065 0.458 28.218 1.00 79.31 148 ALA A O 1
ATOM 1140 N N . ASP A 1 149 ? -6.619 1.971 27.407 1.00 89.50 149 ASP A N 1
ATOM 1141 C CA . ASP A 1 149 ? -6.340 2.616 28.692 1.00 89.50 149 ASP A CA 1
ATOM 1142 C C . ASP A 1 149 ? -7.595 3.265 29.290 1.00 89.50 149 ASP A C 1
ATOM 1144 O O . ASP A 1 149 ? -7.854 3.155 30.494 1.00 89.50 149 ASP A O 1
ATOM 1148 N N . ALA A 1 150 ? -8.418 3.912 28.461 1.00 84.62 150 ALA A N 1
ATOM 1149 C CA . ALA A 1 150 ? -9.684 4.491 28.896 1.00 84.62 150 ALA A CA 1
ATOM 1150 C C . ALA A 1 150 ? -10.679 3.418 29.374 1.00 84.62 150 ALA A C 1
ATOM 1152 O O . ALA A 1 150 ? -11.339 3.606 30.401 1.00 84.62 150 ALA A O 1
ATOM 1153 N N . LEU A 1 151 ? -10.781 2.288 28.667 1.00 81.62 151 LEU A N 1
ATOM 1154 C CA . LEU A 1 151 ? -11.611 1.150 29.078 1.00 81.62 151 LEU A CA 1
ATOM 1155 C C . LEU A 1 151 ? -11.101 0.513 30.373 1.00 81.62 151 LEU A C 1
ATOM 1157 O O . LEU A 1 151 ? -11.896 0.267 31.280 1.00 81.62 151 LEU A O 1
ATOM 1161 N N . SER A 1 152 ? -9.789 0.315 30.490 1.00 87.12 152 SER A N 1
ATOM 1162 C CA . SER A 1 152 ? -9.143 -0.214 31.694 1.00 87.12 152 SER A CA 1
ATOM 1163 C C . SER A 1 152 ? -9.449 0.651 32.921 1.00 87.12 152 SER A C 1
ATOM 1165 O O . SER A 1 152 ? -9.903 0.142 33.947 1.00 87.12 152 SER A O 1
ATOM 1167 N N . LYS A 1 153 ? -9.333 1.982 32.797 1.00 91.94 153 LYS A N 1
ATOM 1168 C CA . LYS A 1 153 ? -9.702 2.927 33.867 1.00 91.94 153 LYS A CA 1
ATOM 1169 C C . LYS A 1 153 ? -11.180 2.837 34.247 1.00 91.94 153 LYS A C 1
ATOM 1171 O O . LYS A 1 153 ? -11.495 2.818 35.435 1.00 91.94 153 LYS A O 1
ATOM 1176 N N . LYS A 1 154 ? -12.087 2.753 33.266 1.00 85.06 154 LYS A N 1
ATOM 1177 C CA . LYS A 1 154 ? -13.533 2.607 33.520 1.00 85.06 154 LYS A CA 1
ATOM 1178 C C . LYS A 1 154 ? -13.860 1.300 34.240 1.00 85.06 154 LYS A C 1
ATOM 1180 O O . LYS A 1 154 ? -14.647 1.317 35.182 1.00 85.06 154 LYS A O 1
ATOM 1185 N N . LEU A 1 155 ? -13.246 0.191 33.830 1.00 78.00 155 LEU A N 1
ATOM 1186 C CA . LEU A 1 155 ? -13.412 -1.108 34.483 1.00 78.00 155 LEU A CA 1
ATOM 1187 C C . LEU A 1 155 ? -12.871 -1.086 35.909 1.00 78.00 155 LEU A C 1
ATOM 1189 O O . LEU A 1 155 ? -13.569 -1.515 36.821 1.00 78.00 155 LEU A O 1
ATOM 1193 N N . SER A 1 156 ? -11.672 -0.538 36.116 1.00 88.81 156 SER A N 1
ATOM 1194 C CA . SER A 1 156 ? -11.093 -0.402 37.453 1.00 88.81 156 SER A CA 1
ATOM 1195 C C . SER A 1 156 ? -12.008 0.395 38.380 1.00 88.81 156 SER A C 1
ATOM 1197 O O . SER A 1 156 ? -12.240 -0.033 39.504 1.00 88.81 156 SER A O 1
ATOM 1199 N N . LEU A 1 157 ? -12.567 1.513 37.906 1.00 89.25 157 LEU A N 1
ATOM 1200 C CA . LEU A 1 157 ? -13.504 2.323 38.683 1.00 89.25 157 LEU A CA 1
ATOM 1201 C C . LEU A 1 157 ? -14.791 1.549 39.008 1.00 89.25 157 LEU A C 1
ATOM 1203 O O . LEU A 1 157 ? -15.248 1.560 40.148 1.00 89.25 157 LEU A O 1
ATOM 1207 N N . ALA A 1 158 ? -15.353 0.838 38.027 1.00 77.94 158 ALA A N 1
ATOM 1208 C CA . ALA A 1 158 ? -16.544 0.017 38.226 1.00 77.94 158 ALA A CA 1
ATOM 1209 C C . ALA A 1 158 ? -16.315 -1.111 39.247 1.00 77.94 158 ALA A C 1
ATOM 1211 O O . ALA A 1 158 ? -17.199 -1.377 40.058 1.00 77.94 158 ALA A O 1
ATOM 1212 N N . PHE A 1 159 ? -15.137 -1.747 39.239 1.00 82.69 159 PHE A N 1
ATOM 1213 C CA . PHE A 1 159 ? -14.774 -2.759 40.231 1.00 82.69 159 PHE A CA 1
ATOM 1214 C C . PHE A 1 159 ? -14.629 -2.175 41.633 1.00 82.69 159 PHE A C 1
ATOM 1216 O O . PHE A 1 159 ? -15.110 -2.798 42.574 1.00 82.69 159 PHE A O 1
ATOM 1223 N N . THR A 1 160 ? -14.030 -0.989 41.781 1.00 88.94 160 THR A N 1
ATOM 1224 C CA . THR A 1 160 ? -13.949 -0.307 43.082 1.00 88.94 160 THR A CA 1
ATOM 1225 C C . THR A 1 160 ? -15.341 -0.036 43.645 1.00 88.94 160 THR A C 1
ATOM 1227 O O . THR A 1 160 ? -15.618 -0.426 44.772 1.00 88.94 160 THR A O 1
ATOM 1230 N N . HIS A 1 161 ? -16.251 0.523 42.841 1.00 83.75 161 HIS A N 1
ATOM 1231 C CA . HIS A 1 161 ? -17.629 0.761 43.280 1.00 83.75 161 HIS A CA 1
ATOM 1232 C C . HIS A 1 161 ? -18.356 -0.527 43.675 1.00 83.75 161 HIS A C 1
ATOM 1234 O O . HIS A 1 161 ? -19.039 -0.551 44.694 1.00 83.75 161 HIS A O 1
ATOM 1240 N N . LEU A 1 162 ? -18.189 -1.602 42.898 1.00 78.00 162 LEU A N 1
ATOM 1241 C CA . LEU A 1 162 ? -18.798 -2.893 43.216 1.00 78.00 162 LEU A CA 1
ATOM 1242 C C . LEU A 1 162 ? -18.237 -3.472 44.523 1.00 78.00 162 LEU A C 1
ATOM 1244 O O . LEU A 1 162 ? -18.975 -4.054 45.310 1.00 78.00 162 LEU A O 1
ATOM 1248 N N . TYR A 1 163 ? -16.932 -3.321 44.750 1.00 81.94 163 TYR A N 1
ATOM 1249 C CA . TYR A 1 163 ? -16.279 -3.793 45.965 1.00 81.94 163 TYR A CA 1
ATOM 1250 C C . TYR A 1 163 ? -16.754 -3.012 47.192 1.00 81.94 163 TYR A C 1
ATOM 1252 O O . TYR A 1 163 ? -17.104 -3.629 48.194 1.00 81.94 163 TYR A O 1
ATOM 1260 N N . ASP A 1 164 ? -16.837 -1.684 47.096 1.00 83.19 164 ASP A N 1
ATOM 1261 C CA . ASP A 1 164 ? -17.350 -0.824 48.167 1.00 83.19 164 ASP A CA 1
ATOM 1262 C C . ASP A 1 164 ? -18.822 -1.144 48.488 1.00 83.19 164 ASP A C 1
ATOM 1264 O O . ASP A 1 164 ? -19.204 -1.236 49.654 1.00 83.19 164 ASP A O 1
ATOM 1268 N N . GLU A 1 165 ? -19.652 -1.388 47.469 1.00 80.44 165 GLU A N 1
ATOM 1269 C CA . GLU A 1 165 ? -21.061 -1.776 47.632 1.00 80.44 165 GLU A CA 1
ATOM 1270 C C . GLU A 1 165 ? -21.216 -3.161 48.289 1.00 80.44 165 GLU A C 1
ATOM 1272 O O . GLU A 1 165 ? -22.084 -3.367 49.142 1.00 80.44 165 GLU A O 1
ATOM 1277 N N . VAL A 1 166 ? -20.349 -4.119 47.950 1.00 76.69 166 VAL A N 1
ATOM 1278 C CA . VAL A 1 166 ? -20.326 -5.439 48.602 1.00 76.69 166 VAL A CA 1
ATOM 1279 C C . VAL A 1 166 ? -19.835 -5.330 50.044 1.00 76.69 166 VAL A C 1
ATOM 1281 O O . VAL A 1 166 ? -20.418 -5.959 50.927 1.00 76.69 166 VAL A O 1
ATOM 1284 N N . LEU A 1 167 ? -18.797 -4.531 50.299 1.00 79.88 167 LEU A N 1
ATOM 1285 C CA . LEU A 1 167 ? -18.224 -4.357 51.633 1.00 79.88 167 LEU A CA 1
ATOM 1286 C C . LEU A 1 167 ? -19.235 -3.705 52.583 1.00 79.88 167 LEU A C 1
ATOM 1288 O O . LEU A 1 167 ? -19.486 -4.232 53.663 1.00 79.88 167 LEU A O 1
ATOM 1292 N N . THR A 1 168 ? -19.886 -2.627 52.139 1.00 78.44 168 THR A N 1
ATOM 1293 C CA . THR A 1 168 ? -20.966 -1.964 52.890 1.00 78.44 168 THR A CA 1
ATOM 1294 C C . THR A 1 168 ? -22.145 -2.906 53.138 1.00 78.44 168 THR A C 1
ATOM 1296 O O . THR A 1 168 ? -22.641 -2.998 54.259 1.00 78.44 168 THR A O 1
ATOM 1299 N N . SER A 1 169 ? -22.550 -3.689 52.133 1.00 75.69 169 SER A N 1
ATOM 1300 C CA . SER A 1 169 ? -23.596 -4.707 52.301 1.00 75.69 169 SER A CA 1
ATOM 1301 C C . SER A 1 169 ? -23.207 -5.791 53.314 1.00 75.69 169 SER A C 1
ATOM 1303 O O . SER A 1 169 ? -24.064 -6.286 54.046 1.00 75.69 169 SER A O 1
ATOM 1305 N N . GLN A 1 170 ? -21.931 -6.180 53.376 1.00 76.38 170 GLN A N 1
ATOM 1306 C CA . GLN A 1 170 ? -21.446 -7.169 54.336 1.00 76.38 170 GLN A CA 1
ATOM 1307 C C . GLN A 1 170 ? -21.398 -6.608 55.764 1.00 76.38 170 GLN A C 1
ATOM 1309 O O . GLN A 1 170 ? -21.845 -7.289 56.688 1.00 76.38 170 GLN A O 1
ATOM 1314 N N . GLU A 1 171 ? -20.951 -5.365 55.948 1.00 75.44 171 GLU A N 1
ATOM 1315 C CA . GLU A 1 171 ? -20.998 -4.680 57.248 1.00 75.44 171 GLU A CA 1
ATOM 1316 C C . GLU A 1 171 ? -22.435 -4.573 57.784 1.00 75.44 171 GLU A C 1
ATOM 1318 O O . GLU A 1 171 ? -22.675 -4.848 58.962 1.00 75.44 171 GLU A O 1
ATOM 1323 N N . MET A 1 172 ? -23.414 -4.287 56.914 1.00 64.69 172 MET A N 1
ATOM 1324 C CA . MET A 1 172 ? -24.839 -4.293 57.277 1.00 64.69 172 MET A CA 1
ATOM 1325 C C . MET A 1 172 ? -25.341 -5.670 57.743 1.00 64.69 172 MET A C 1
ATOM 1327 O O . MET A 1 172 ? -26.247 -5.749 58.573 1.00 64.69 172 MET A O 1
ATOM 1331 N N . ILE A 1 173 ? -24.786 -6.766 57.213 1.00 69.62 173 ILE A N 1
ATOM 1332 C CA . ILE A 1 173 ? -25.160 -8.133 57.611 1.00 69.62 173 ILE A CA 1
ATOM 1333 C C . ILE A 1 173 ? -24.535 -8.505 58.960 1.00 69.62 173 ILE A C 1
ATOM 1335 O O . ILE A 1 173 ? -25.182 -9.185 59.758 1.00 69.62 173 ILE A O 1
ATOM 1339 N N . GLU A 1 174 ? -23.292 -8.093 59.212 1.00 74.75 174 GLU A N 1
ATOM 1340 C CA . GLU A 1 174 ? -22.567 -8.426 60.443 1.00 74.75 174 GLU A CA 1
ATOM 1341 C C . GLU A 1 174 ? -23.045 -7.604 61.655 1.00 74.75 174 GLU A C 1
ATOM 1343 O O . GLU A 1 174 ? -23.021 -8.124 62.771 1.00 74.75 174 GLU A O 1
ATOM 1348 N N . ASN A 1 175 ? -23.559 -6.383 61.450 1.00 69.56 175 ASN A N 1
ATOM 1349 C CA . ASN A 1 175 ? -24.104 -5.515 62.506 1.00 69.56 175 ASN A CA 1
ATOM 1350 C C . ASN A 1 175 ? -25.518 -4.986 62.178 1.00 69.56 175 ASN A C 1
ATOM 1352 O O . ASN A 1 175 ? -25.690 -3.790 61.933 1.00 69.56 175 ASN A O 1
ATOM 1356 N N . PRO A 1 176 ? -26.563 -5.830 62.226 1.00 57.69 176 PRO A N 1
ATOM 1357 C CA . PRO A 1 176 ? -27.923 -5.408 61.883 1.00 57.69 176 PRO A CA 1
ATOM 1358 C C . PRO A 1 176 ? -28.501 -4.356 62.848 1.00 57.69 176 PRO A C 1
ATOM 1360 O O . PRO A 1 176 ? -29.284 -3.510 62.425 1.00 57.69 176 PRO A O 1
ATOM 1363 N N . ASP A 1 177 ? -28.097 -4.369 64.124 1.00 55.56 177 ASP A N 1
ATOM 1364 C CA . ASP A 1 177 ? -28.630 -3.457 65.149 1.00 55.56 177 ASP A CA 1
ATOM 1365 C C . ASP A 1 177 ? -28.058 -2.026 65.050 1.00 55.56 177 ASP A C 1
ATOM 1367 O O . ASP A 1 177 ? -28.706 -1.081 65.490 1.00 55.56 177 ASP A O 1
ATOM 1371 N N . ALA A 1 178 ? -26.882 -1.835 64.432 1.00 56.31 178 ALA A N 1
ATOM 1372 C CA . ALA A 1 178 ? -26.281 -0.508 64.234 1.00 56.31 178 ALA A CA 1
ATOM 1373 C C . ALA A 1 178 ? -26.960 0.292 63.105 1.00 56.31 178 ALA A C 1
ATOM 1375 O O . ALA A 1 178 ? -27.001 1.518 63.141 1.00 56.31 178 ALA A O 1
ATOM 1376 N N . VAL A 1 179 ? -27.542 -0.403 62.125 1.00 48.88 179 VAL A N 1
ATOM 1377 C CA . VAL A 1 179 ? -28.228 0.205 60.973 1.00 48.88 179 VAL A CA 1
ATOM 1378 C C . VAL A 1 179 ? -29.602 0.773 61.361 1.00 48.88 179 VAL A C 1
ATOM 1380 O O . VAL A 1 179 ? -30.084 1.717 60.738 1.00 48.88 179 VAL A O 1
ATOM 1383 N N . ILE A 1 180 ? -30.238 0.229 62.406 1.00 48.44 180 ILE A N 1
ATOM 1384 C CA . ILE A 1 180 ? -31.568 0.672 62.850 1.00 48.44 180 ILE A CA 1
ATOM 1385 C C . ILE A 1 180 ? -31.504 2.057 63.519 1.00 48.44 180 ILE A C 1
ATOM 1387 O O . ILE A 1 180 ? -32.414 2.855 63.309 1.00 48.44 180 ILE A O 1
ATOM 1391 N N . GLU A 1 181 ? -30.431 2.392 64.247 1.00 48.34 181 GLU A N 1
ATOM 1392 C CA . GLU A 1 181 ? -30.307 3.720 64.879 1.00 48.34 181 GLU A CA 1
ATOM 1393 C C . GLU A 1 181 ? -29.948 4.847 63.891 1.00 48.34 181 GLU A C 1
ATOM 1395 O O . GLU A 1 181 ? -30.406 5.974 64.069 1.00 48.34 181 GLU A O 1
ATOM 1400 N N . GLU A 1 182 ? -29.197 4.578 62.815 1.00 48.31 182 GLU A N 1
ATOM 1401 C CA . GLU A 1 182 ? -28.912 5.602 61.789 1.00 48.31 182 GLU A CA 1
ATOM 1402 C C . GLU A 1 182 ? -30.097 5.857 60.841 1.00 48.31 182 GLU A C 1
ATOM 1404 O O . GLU A 1 182 ? -30.262 6.973 60.343 1.00 48.31 182 GLU A O 1
ATOM 1409 N N . ALA A 1 183 ? -30.975 4.872 60.627 1.00 44.50 183 ALA A N 1
ATOM 1410 C CA . ALA A 1 183 ? -32.171 5.043 59.800 1.00 44.50 183 ALA A CA 1
ATOM 1411 C C . ALA A 1 183 ? -33.224 5.976 60.434 1.00 44.50 183 ALA A C 1
ATOM 1413 O O . ALA A 1 183 ? -33.966 6.637 59.707 1.00 44.50 183 ALA A O 1
ATOM 1414 N N . GLU A 1 184 ? -33.267 6.096 61.766 1.00 46.34 184 GLU A N 1
ATOM 1415 C CA . GLU A 1 184 ? -34.132 7.065 62.462 1.00 46.34 184 GLU A CA 1
ATOM 1416 C C . GLU A 1 184 ? -33.592 8.510 62.412 1.00 46.34 184 GLU A C 1
ATOM 1418 O O . GLU A 1 184 ? -34.301 9.447 62.782 1.00 46.34 184 GLU A O 1
ATOM 1423 N N . ALA A 1 185 ? -32.367 8.718 61.912 1.00 48.25 185 ALA A N 1
ATOM 1424 C CA . ALA A 1 185 ? -31.725 10.029 61.822 1.00 48.25 185 ALA A CA 1
ATOM 1425 C C . ALA A 1 185 ? -31.716 10.640 60.407 1.00 48.25 185 ALA A C 1
ATOM 1427 O O . ALA A 1 185 ? -31.143 11.716 60.229 1.00 48.25 185 ALA A O 1
ATOM 1428 N N . PHE A 1 186 ? -32.347 10.014 59.403 1.00 40.28 186 PHE A N 1
ATOM 1429 C CA . PHE A 1 186 ? -32.473 10.612 58.069 1.00 40.28 186 PHE A CA 1
ATOM 1430 C C . PHE A 1 186 ? -33.498 11.763 58.088 1.00 40.28 186 PHE A C 1
ATOM 1432 O O . PHE A 1 186 ? -34.688 11.516 58.293 1.00 40.28 186 PHE A O 1
ATOM 1439 N N . PRO A 1 187 ? -33.086 13.027 57.870 1.00 44.19 187 PRO A N 1
ATOM 1440 C CA . PRO A 1 187 ? -34.025 14.135 57.832 1.00 44.19 187 PRO A CA 1
ATOM 1441 C C . PRO A 1 187 ? -34.876 14.058 56.559 1.00 44.19 187 PRO A C 1
ATOM 1443 O O . PRO A 1 187 ? -34.358 14.007 55.442 1.00 44.19 187 PRO A O 1
ATOM 1446 N N . GLU A 1 188 ? -36.196 14.095 56.740 1.00 45.25 188 GLU A N 1
ATOM 1447 C CA . GLU A 1 188 ? -37.181 14.381 55.699 1.00 45.25 188 GLU A CA 1
ATOM 1448 C C . GLU A 1 188 ? -36.902 15.764 55.089 1.00 45.25 188 GLU A C 1
ATOM 1450 O O . GLU A 1 188 ? -37.443 16.773 55.537 1.00 45.25 188 GLU A O 1
ATOM 1455 N N . ASN A 1 189 ? -36.047 15.856 54.071 1.00 45.75 189 ASN A N 1
ATOM 1456 C CA . ASN A 1 189 ? -36.067 17.030 53.206 1.00 45.75 189 ASN A CA 1
ATOM 1457 C C . ASN A 1 189 ? -35.672 16.679 51.765 1.00 45.75 189 ASN A C 1
ATOM 1459 O O . ASN A 1 189 ? -34.484 16.623 51.442 1.00 45.75 189 ASN A O 1
ATOM 1463 N N . PRO A 1 190 ? -36.646 16.442 50.869 1.00 48.41 190 PRO A N 1
ATOM 1464 C CA . PRO A 1 190 ? -36.388 16.337 49.447 1.00 48.41 190 PRO A CA 1
ATOM 1465 C C . PRO A 1 190 ? -36.358 17.752 48.853 1.00 48.41 190 PRO A C 1
ATOM 1467 O O . PRO A 1 190 ? -37.311 18.183 48.208 1.00 48.41 190 PRO A O 1
ATOM 1470 N N . GLU A 1 191 ? -35.277 18.500 49.071 1.00 46.69 191 GLU A N 1
ATOM 1471 C CA . GLU A 1 191 ? -35.048 19.747 48.336 1.00 46.69 191 GLU A CA 1
ATOM 1472 C C . GLU A 1 191 ? -34.134 19.501 47.130 1.00 46.69 191 GLU A C 1
ATOM 1474 O O . GLU A 1 191 ? -32.927 19.320 47.248 1.00 46.69 191 GLU A O 1
ATOM 1479 N N . ALA A 1 192 ? -34.786 19.498 45.963 1.00 47.91 192 ALA A N 1
ATOM 1480 C CA . ALA A 1 192 ? -34.294 19.945 44.663 1.00 47.91 192 ALA A CA 1
ATOM 1481 C C . ALA A 1 192 ? -32.885 19.485 44.237 1.00 47.91 192 ALA A C 1
ATOM 1483 O O . ALA A 1 192 ? -31.896 20.200 44.388 1.00 47.91 192 ALA A O 1
ATOM 1484 N N . VAL A 1 193 ? -32.831 18.353 43.532 1.00 42.50 193 VAL A N 1
ATOM 1485 C CA . VAL A 1 193 ? -31.775 18.119 42.538 1.00 42.50 193 VAL A CA 1
ATOM 1486 C C . VAL A 1 193 ? -32.079 19.029 41.338 1.00 42.50 193 VAL A C 1
ATOM 1488 O O . VAL A 1 193 ? -33.168 18.906 40.770 1.00 42.50 193 VAL A O 1
ATOM 1491 N N . PRO A 1 194 ? -31.191 19.954 40.934 1.00 43.44 194 PRO A N 1
ATOM 1492 C CA . PRO A 1 194 ? -31.384 20.688 39.697 1.00 43.44 194 PRO A CA 1
ATOM 1493 C C . PRO A 1 194 ? -31.188 19.728 38.520 1.00 43.44 194 PRO A C 1
ATOM 1495 O O . PRO A 1 194 ? -30.119 19.143 38.353 1.00 43.44 194 PRO A O 1
ATOM 1498 N N . GLU A 1 195 ? -32.223 19.581 37.694 1.00 48.44 195 GLU A N 1
ATOM 1499 C CA . GLU A 1 195 ? -32.106 19.056 36.336 1.00 48.44 195 GLU A CA 1
ATOM 1500 C C . GLU A 1 195 ? -31.198 19.988 35.521 1.00 48.44 195 GLU A C 1
ATOM 1502 O O . GLU A 1 195 ? -31.652 20.938 34.887 1.00 48.44 195 GLU A O 1
ATOM 1507 N N . THR A 1 196 ? -29.897 19.723 35.512 1.00 45.31 196 THR A N 1
ATOM 1508 C CA . THR A 1 196 ? -29.037 20.132 34.402 1.00 45.31 196 THR A CA 1
ATOM 1509 C C . THR A 1 196 ? -28.756 18.897 33.566 1.00 45.31 196 THR A C 1
ATOM 1511 O O . THR A 1 196 ? -27.737 18.227 33.713 1.00 45.31 196 THR A O 1
ATOM 1514 N N . LEU A 1 197 ? -29.724 18.582 32.703 1.00 43.66 197 LEU A N 1
ATOM 1515 C CA . LEU A 1 197 ? -29.474 17.885 31.448 1.00 43.66 197 LEU A CA 1
ATOM 1516 C C . LEU A 1 197 ? -28.503 18.759 30.650 1.00 43.66 197 LEU A C 1
ATOM 1518 O O . LEU A 1 197 ? -28.921 19.694 29.966 1.00 43.66 197 LEU A O 1
ATOM 1522 N N . ASP A 1 198 ? -27.208 18.480 30.777 1.00 43.81 198 ASP A N 1
ATOM 1523 C CA . ASP A 1 198 ? -26.220 18.967 29.826 1.00 43.81 198 ASP A CA 1
ATOM 1524 C C . ASP A 1 198 ? -26.603 18.407 28.456 1.00 43.81 198 ASP A C 1
ATOM 1526 O O . ASP A 1 198 ? -26.441 17.222 28.153 1.00 43.81 198 ASP A O 1
ATOM 1530 N N . ALA A 1 199 ? -27.188 19.287 27.649 1.00 44.66 199 ALA A N 1
ATOM 1531 C CA . ALA A 1 199 ? -27.386 19.084 26.235 1.00 44.66 199 ALA A CA 1
ATOM 1532 C C . ALA A 1 199 ? -26.010 18.844 25.607 1.00 44.66 199 ALA A C 1
ATOM 1534 O O . ALA A 1 199 ? -25.246 19.777 25.365 1.00 44.66 199 ALA A O 1
ATOM 1535 N N . VAL A 1 200 ? -25.697 17.578 25.344 1.00 46.03 200 VAL A N 1
ATOM 1536 C CA . VAL A 1 200 ? -24.686 17.211 24.357 1.00 46.03 200 VAL A CA 1
ATOM 1537 C C . VAL A 1 200 ? -25.160 17.830 23.041 1.00 46.03 200 VAL A C 1
ATOM 1539 O O . VAL A 1 200 ? -26.254 17.483 22.589 1.00 46.03 200 VAL A O 1
ATOM 1542 N N . PRO A 1 201 ? -24.417 18.764 22.423 1.00 44.03 201 PRO A N 1
ATOM 1543 C CA . PRO A 1 201 ? -24.768 19.200 21.090 1.00 44.03 201 PRO A CA 1
ATOM 1544 C C . PRO A 1 201 ? -24.539 18.003 20.168 1.00 44.03 201 PRO A C 1
ATOM 1546 O O . PRO A 1 201 ? -23.401 17.630 19.878 1.00 44.03 201 PRO A O 1
ATOM 1549 N N . GLU A 1 202 ? -25.633 17.379 19.733 1.00 43.94 202 GLU A N 1
ATOM 1550 C CA . GLU A 1 202 ? -25.655 16.615 18.494 1.00 43.94 202 GLU A CA 1
ATOM 1551 C C . GLU A 1 202 ? -25.187 17.574 17.403 1.00 43.94 202 GLU A C 1
ATOM 1553 O O . GLU A 1 202 ? -25.922 18.450 16.953 1.00 43.94 202 GLU A O 1
ATOM 1558 N N . ASN A 1 203 ? -23.914 17.469 17.045 1.00 45.09 203 ASN A N 1
ATOM 1559 C CA . ASN A 1 203 ? -23.387 18.067 15.842 1.00 45.09 203 ASN A CA 1
ATOM 1560 C C . ASN A 1 203 ? -23.728 17.079 14.718 1.00 45.09 203 ASN A C 1
ATOM 1562 O O . ASN A 1 203 ? -23.069 16.039 14.631 1.00 45.09 203 ASN A O 1
ATOM 1566 N N . PRO A 1 204 ? -24.758 17.310 13.883 1.00 46.91 204 PRO A N 1
ATOM 1567 C CA . PRO A 1 204 ? -24.818 16.604 12.624 1.00 46.91 204 PRO A CA 1
ATOM 1568 C C . PRO A 1 204 ? -23.640 17.130 11.809 1.00 46.91 204 PRO A C 1
ATOM 1570 O O . PRO A 1 204 ? -23.630 18.288 11.390 1.00 46.91 204 PRO A O 1
ATOM 1573 N N . GLU A 1 205 ? -22.627 16.290 11.610 1.00 43.38 205 GLU A N 1
ATOM 1574 C CA . GLU A 1 205 ? -21.671 16.470 10.526 1.00 43.38 205 GLU A CA 1
ATOM 1575 C C . GLU A 1 205 ? -22.471 16.527 9.221 1.00 43.38 205 GLU A C 1
ATOM 1577 O O . GLU A 1 205 ? -22.797 15.519 8.595 1.00 43.38 205 GLU A O 1
ATOM 1582 N N . ALA A 1 206 ? -22.845 17.745 8.838 1.00 44.03 206 ALA A N 1
ATOM 1583 C CA . ALA A 1 206 ? -23.237 18.078 7.494 1.00 44.03 206 ALA A CA 1
ATOM 1584 C C . ALA A 1 206 ? -21.997 17.861 6.627 1.00 44.03 206 ALA A C 1
ATOM 1586 O O . ALA A 1 206 ? -21.155 18.745 6.480 1.00 44.03 206 ALA A O 1
ATOM 1587 N N . LEU A 1 207 ? -21.876 16.652 6.084 1.00 47.97 207 LEU A N 1
ATOM 1588 C CA . LEU A 1 207 ? -21.106 16.406 4.878 1.00 47.97 207 LEU A CA 1
ATOM 1589 C C . LEU A 1 207 ? -21.602 17.403 3.822 1.00 47.97 207 LEU A C 1
ATOM 1591 O O . LEU A 1 207 ? -22.782 17.352 3.463 1.00 47.97 207 LEU A O 1
ATOM 1595 N N . PRO A 1 208 ? -20.765 18.314 3.302 1.00 43.84 208 PRO A N 1
ATOM 1596 C CA . PRO A 1 208 ? -21.110 18.948 2.052 1.00 43.84 208 PRO A CA 1
ATOM 1597 C C . PRO A 1 208 ? -21.026 17.863 0.976 1.00 43.84 208 PRO A C 1
ATOM 1599 O O . PRO A 1 208 ? -19.940 17.434 0.589 1.00 43.84 208 PRO A O 1
ATOM 1602 N N . GLU A 1 209 ? -22.188 17.418 0.496 1.00 47.44 209 GLU A N 1
ATOM 1603 C CA . GLU A 1 209 ? -22.327 16.837 -0.837 1.00 47.44 209 GLU A CA 1
ATOM 1604 C C . GLU A 1 209 ? -21.818 17.877 -1.846 1.00 47.44 209 GLU A C 1
ATOM 1606 O O . GLU A 1 209 ? -22.564 18.723 -2.345 1.00 47.44 209 GLU A O 1
ATOM 1611 N N . GLN A 1 210 ? -20.517 17.859 -2.134 1.00 42.78 210 GLN A N 1
ATOM 1612 C CA . GLN A 1 210 ? -19.998 18.506 -3.328 1.00 42.78 210 GLN A CA 1
ATOM 1613 C C . GLN A 1 210 ? -20.327 17.617 -4.521 1.00 42.78 210 GLN A C 1
ATOM 1615 O O . GLN A 1 210 ? -19.577 16.727 -4.907 1.00 42.78 210 GLN A O 1
ATOM 1620 N N . LEU A 1 211 ? -21.529 17.882 -5.031 1.00 41.06 211 LEU A N 1
ATOM 1621 C CA . LEU A 1 211 ? -21.940 17.812 -6.425 1.00 41.06 211 LEU A CA 1
ATOM 1622 C C . LEU A 1 211 ? -20.784 17.610 -7.412 1.00 41.06 211 LEU A C 1
ATOM 1624 O O . LEU A 1 211 ? -19.916 18.471 -7.568 1.00 41.06 211 LEU A O 1
ATOM 1628 N N . ASP A 1 212 ? -20.895 16.510 -8.156 1.00 46.59 212 ASP A N 1
ATOM 1629 C CA . ASP A 1 212 ? -20.318 16.320 -9.479 1.00 46.59 212 ASP A CA 1
ATOM 1630 C C . ASP A 1 212 ? -20.535 17.568 -10.348 1.00 46.59 212 ASP A C 1
ATOM 1632 O O . ASP A 1 212 ? -21.607 17.794 -10.914 1.00 46.59 212 ASP A O 1
ATOM 1636 N N . ALA A 1 213 ? -19.483 18.364 -10.498 1.00 41.06 213 ALA A N 1
ATOM 1637 C CA . ALA A 1 213 ? -19.364 19.337 -11.565 1.00 41.06 213 ALA A CA 1
ATOM 1638 C C . ALA A 1 213 ? -18.140 18.968 -12.401 1.00 41.06 213 ALA A C 1
ATOM 1640 O O . ALA A 1 213 ? -17.020 19.387 -12.127 1.00 41.06 213 ALA A O 1
ATOM 1641 N N . LYS A 1 214 ? -18.379 18.177 -13.450 1.00 45.84 214 LYS A N 1
ATOM 1642 C CA . LYS A 1 214 ? -17.541 18.156 -14.653 1.00 45.84 214 LYS A CA 1
ATOM 1643 C C . LYS A 1 214 ? -17.417 19.592 -15.182 1.00 45.84 214 LYS A C 1
ATOM 1645 O O . LYS A 1 214 ? -18.453 20.185 -15.486 1.00 45.84 214 LYS A O 1
ATOM 1650 N N . PRO A 1 215 ? -16.208 20.099 -15.458 1.00 42.50 215 PRO A N 1
ATOM 1651 C CA . PRO A 1 215 ? -16.014 21.002 -16.569 1.00 42.50 215 PRO A CA 1
ATOM 1652 C C . PRO A 1 215 ? -15.445 20.190 -17.727 1.00 42.50 215 PRO A C 1
ATOM 1654 O O . PRO A 1 215 ? -14.420 19.514 -17.625 1.00 42.50 215 PRO A O 1
ATOM 1657 N N . GLU A 1 216 ? -16.165 20.246 -18.837 1.00 41.59 216 GLU A N 1
ATOM 1658 C CA . GLU A 1 216 ? -15.639 19.908 -20.143 1.00 41.59 216 GLU A CA 1
ATOM 1659 C C . GLU A 1 216 ? -14.298 20.610 -20.376 1.00 41.59 216 GLU A C 1
ATOM 1661 O O . GLU A 1 216 ? -14.100 21.782 -20.062 1.00 41.59 216 GLU A O 1
ATOM 1666 N N . ASN A 1 217 ? -13.392 19.838 -20.959 1.00 42.69 217 ASN A N 1
ATOM 1667 C CA . ASN A 1 217 ? -12.186 20.281 -21.631 1.00 42.69 217 ASN A CA 1
ATOM 1668 C C . ASN A 1 217 ? -12.472 21.528 -22.500 1.00 42.69 217 ASN A C 1
ATOM 1670 O O . ASN A 1 217 ? -13.409 21.507 -23.304 1.00 42.69 217 ASN A O 1
ATOM 1674 N N . PRO A 1 218 ? -11.615 22.559 -22.440 1.00 44.25 218 PRO A N 1
ATOM 1675 C CA . PRO A 1 218 ? -11.000 22.951 -23.696 1.00 44.25 218 PRO A CA 1
ATOM 1676 C C . PRO A 1 218 ? -9.485 23.119 -23.561 1.00 44.25 218 PRO A C 1
ATOM 1678 O O . PRO A 1 218 ? -8.977 23.887 -22.752 1.00 44.25 218 PRO A O 1
ATOM 1681 N N . ALA A 1 219 ? -8.796 22.370 -24.415 1.00 39.09 219 ALA A N 1
ATOM 1682 C CA . ALA A 1 219 ? -7.579 22.714 -25.135 1.00 39.09 219 ALA A CA 1
ATOM 1683 C C . ALA A 1 219 ? -6.788 23.964 -24.692 1.00 39.09 219 ALA A C 1
ATOM 1685 O O . ALA A 1 219 ? -7.253 25.089 -24.829 1.00 39.09 219 ALA A O 1
ATOM 1686 N N . ALA A 1 220 ? -5.508 23.699 -24.412 1.00 41.62 220 ALA A N 1
ATOM 1687 C CA . ALA A 1 220 ? -4.341 24.498 -24.784 1.00 41.62 220 ALA A CA 1
ATOM 1688 C C . ALA A 1 220 ? -4.216 25.923 -24.214 1.00 41.62 220 ALA A C 1
ATOM 1690 O O . ALA A 1 220 ? -4.972 26.826 -24.546 1.00 41.62 220 ALA A O 1
ATOM 1691 N N . VAL A 1 221 ? -3.118 26.148 -23.487 1.00 35.94 221 VAL A N 1
ATOM 1692 C CA . VAL A 1 221 ? -1.989 26.996 -23.919 1.00 35.94 221 VAL A CA 1
ATOM 1693 C C . VAL A 1 221 ? -0.907 26.892 -22.834 1.00 35.94 221 VAL A C 1
ATOM 1695 O O . VAL A 1 221 ? -1.081 27.343 -21.707 1.00 35.94 221 VAL A O 1
ATOM 1698 N N . PHE A 1 222 ? 0.208 26.245 -23.181 1.00 38.00 222 PHE A N 1
ATOM 1699 C CA . PHE A 1 222 ? 1.461 26.316 -22.431 1.00 38.00 222 PHE A CA 1
ATOM 1700 C C . PHE A 1 222 ? 2.042 27.726 -22.607 1.00 38.00 222 PHE A C 1
ATOM 1702 O O . PHE A 1 222 ? 2.335 28.129 -23.733 1.00 38.00 222 PHE A O 1
ATOM 1709 N N . ILE A 1 223 ? 2.238 28.455 -21.509 1.00 37.91 223 ILE A N 1
ATOM 1710 C CA . ILE A 1 223 ? 3.149 29.602 -21.448 1.00 37.91 223 ILE A CA 1
ATOM 1711 C C . ILE A 1 223 ? 4.148 29.305 -20.332 1.00 37.91 223 ILE A C 1
ATOM 1713 O O . ILE A 1 223 ? 3.774 29.199 -19.167 1.00 37.91 223 ILE A O 1
ATOM 1717 N N . ASN A 1 224 ? 5.410 29.139 -20.727 1.00 46.72 224 ASN A N 1
ATOM 1718 C CA . ASN A 1 224 ? 6.578 29.134 -19.849 1.00 46.72 224 ASN A CA 1
ATOM 1719 C C . ASN A 1 224 ? 6.659 30.434 -19.033 1.00 46.72 224 ASN A C 1
ATOM 1721 O O . ASN A 1 224 ? 6.562 31.510 -19.625 1.00 46.72 224 ASN A O 1
ATOM 1725 N N . PRO A 1 225 ? 7.038 30.344 -17.753 1.00 51.06 225 PRO A N 1
ATOM 1726 C CA . PRO A 1 225 ? 7.980 31.278 -17.153 1.00 51.06 225 PRO A CA 1
ATOM 1727 C C . PRO A 1 225 ? 9.278 30.509 -16.855 1.00 51.06 225 PRO A C 1
ATOM 1729 O O . PRO A 1 225 ? 9.288 29.513 -16.142 1.00 51.06 225 PRO A O 1
ATOM 1732 N N . GLU A 1 226 ? 10.328 30.744 -17.63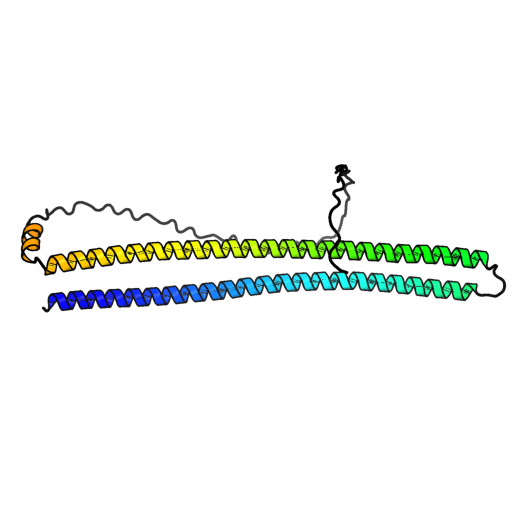7 1.00 40.78 226 GLU A N 1
ATOM 1733 C CA . GLU A 1 226 ? 11.460 31.573 -17.193 1.00 40.78 226 GLU A CA 1
ATOM 1734 C C . GLU A 1 226 ? 12.081 31.098 -15.870 1.00 40.78 226 GLU A C 1
ATOM 1736 O O . GLU A 1 226 ? 11.688 31.488 -14.780 1.00 40.78 226 GLU A O 1
ATOM 1741 N N . ILE A 1 227 ? 13.067 30.212 -16.041 1.00 51.59 227 ILE A N 1
ATOM 1742 C CA . ILE A 1 227 ? 14.370 30.154 -15.363 1.00 51.59 227 ILE A CA 1
ATOM 1743 C C . ILE A 1 227 ? 14.522 31.165 -14.211 1.00 51.59 227 ILE A C 1
ATOM 1745 O O . ILE A 1 227 ? 14.904 32.313 -14.436 1.00 51.59 227 ILE A O 1
ATOM 1749 N N . GLU A 1 228 ? 14.362 30.691 -12.975 1.00 44.28 228 GLU A N 1
ATOM 1750 C CA . GLU A 1 228 ? 15.028 31.291 -11.820 1.00 44.28 228 GLU A CA 1
ATOM 1751 C C . GLU A 1 228 ? 16.196 30.406 -11.374 1.00 44.28 228 GLU A C 1
ATOM 1753 O O . GLU A 1 228 ? 16.098 29.193 -11.182 1.00 44.28 228 GLU A O 1
ATOM 1758 N N . VAL A 1 229 ? 17.339 31.075 -11.300 1.00 46.66 229 VAL A N 1
ATOM 1759 C CA . VAL A 1 229 ? 18.672 30.600 -10.959 1.00 46.66 229 VAL A CA 1
ATOM 1760 C C . VAL A 1 229 ? 18.677 30.057 -9.530 1.00 46.66 229 VAL A C 1
ATOM 1762 O O . VAL A 1 229 ? 18.516 30.822 -8.584 1.00 46.66 229 VAL A O 1
ATOM 1765 N N . PHE A 1 230 ? 18.923 28.757 -9.358 1.00 39.91 230 PHE A N 1
ATOM 1766 C CA . PHE A 1 230 ? 19.318 28.214 -8.058 1.00 39.91 230 PHE A CA 1
ATOM 1767 C C . PHE A 1 230 ? 20.841 28.288 -7.917 1.00 39.91 230 PHE A C 1
ATOM 1769 O O . PHE A 1 230 ? 21.590 27.572 -8.586 1.00 39.91 230 PHE A O 1
ATOM 1776 N N . GLU A 1 231 ? 21.288 29.194 -7.048 1.00 43.84 231 GLU A N 1
ATOM 1777 C CA . GLU A 1 231 ? 22.655 29.263 -6.543 1.00 43.84 231 GLU A CA 1
ATOM 1778 C C . GLU A 1 231 ? 23.036 27.952 -5.832 1.00 43.84 231 GLU A C 1
ATOM 1780 O O . GLU A 1 231 ? 22.292 27.416 -5.009 1.00 43.84 231 GLU A O 1
ATOM 1785 N N . LYS A 1 232 ? 24.229 27.440 -6.156 1.00 55.12 232 LYS A N 1
ATOM 1786 C CA . LYS A 1 232 ? 24.885 26.324 -5.463 1.00 55.12 232 LYS A CA 1
ATOM 1787 C C . LYS A 1 232 ? 25.161 26.683 -3.998 1.00 55.12 232 LYS A C 1
ATOM 1789 O O . LYS A 1 232 ? 25.787 27.715 -3.762 1.00 55.12 232 LYS A O 1
ATOM 1794 N N 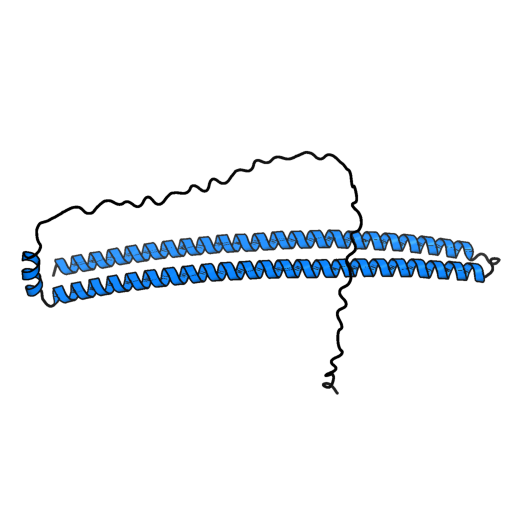. PRO A 1 233 ? 24.884 25.796 -3.030 1.00 56.78 233 PRO A N 1
ATOM 1795 C CA . PRO A 1 233 ? 25.611 25.811 -1.776 1.00 56.78 233 PRO A CA 1
ATOM 1796 C C . PRO A 1 233 ? 26.908 25.004 -1.927 1.00 56.78 233 PRO A C 1
ATOM 1798 O O . PRO A 1 233 ? 26.891 23.796 -2.172 1.00 56.78 233 PRO A O 1
ATOM 1801 N N . ASP A 1 234 ? 28.041 25.688 -1.766 1.00 49.06 234 ASP A N 1
ATOM 1802 C CA . ASP A 1 234 ? 29.341 25.068 -1.520 1.00 49.06 234 ASP A CA 1
ATOM 1803 C C . ASP A 1 234 ? 29.292 24.304 -0.188 1.00 49.06 234 ASP A C 1
ATOM 1805 O O . ASP A 1 234 ? 29.343 24.894 0.892 1.00 49.06 234 ASP A O 1
ATOM 1809 N N . ALA A 1 235 ? 29.204 22.976 -0.259 1.00 43.91 235 ALA A N 1
ATOM 1810 C CA . ALA A 1 235 ? 29.417 22.098 0.883 1.00 43.91 235 ALA A CA 1
ATOM 1811 C C . ALA A 1 235 ? 30.773 21.399 0.737 1.00 43.91 235 ALA A C 1
ATOM 1813 O O . ALA A 1 235 ? 30.955 20.448 -0.021 1.00 43.91 235 ALA A O 1
ATOM 1814 N N . VAL A 1 236 ? 31.733 21.922 1.494 1.00 43.22 236 VAL A N 1
ATOM 1815 C CA . VAL A 1 236 ? 33.032 21.325 1.795 1.00 43.22 236 VAL A CA 1
ATOM 1816 C C . VAL A 1 236 ? 32.802 19.977 2.487 1.00 43.22 236 VAL A C 1
ATOM 1818 O O . VAL A 1 236 ? 32.453 19.942 3.664 1.00 43.22 236 VAL A O 1
ATOM 1821 N N . ILE A 1 237 ? 33.020 18.865 1.783 1.00 45.09 237 ILE A N 1
ATOM 1822 C CA . ILE A 1 237 ? 33.191 17.553 2.419 1.00 45.09 237 ILE A CA 1
ATOM 1823 C C . ILE A 1 237 ? 34.688 17.364 2.658 1.00 45.09 237 ILE A C 1
ATOM 1825 O O . ILE A 1 237 ? 35.471 17.142 1.735 1.00 45.09 237 ILE A O 1
ATOM 1829 N N . GLN A 1 238 ? 35.088 17.517 3.921 1.00 46.16 238 GLN A N 1
ATOM 1830 C CA . GLN A 1 238 ? 36.394 17.088 4.402 1.00 46.16 238 GLN A CA 1
ATOM 1831 C C . GLN A 1 238 ? 36.454 15.560 4.413 1.00 46.16 238 GLN A C 1
ATOM 1833 O O . GLN A 1 238 ? 35.599 14.891 4.987 1.00 46.16 238 GLN A O 1
ATOM 1838 N N . ASN A 1 239 ? 37.507 15.046 3.782 1.00 42.81 239 ASN A N 1
ATOM 1839 C CA . ASN A 1 239 ? 37.942 13.658 3.827 1.00 42.81 239 ASN A CA 1
ATOM 1840 C C . ASN A 1 239 ? 38.089 13.155 5.272 1.00 42.81 239 ASN A C 1
ATOM 1842 O O . ASN A 1 239 ? 38.862 13.720 6.047 1.00 42.81 239 ASN A O 1
ATOM 1846 N N . GLY A 1 240 ? 37.425 12.043 5.580 1.00 42.28 240 GLY A N 1
ATOM 1847 C CA . GLY A 1 240 ? 37.699 11.194 6.734 1.00 42.28 240 GLY A CA 1
ATOM 1848 C C . GLY A 1 240 ? 37.851 9.755 6.257 1.00 42.28 240 GLY A C 1
ATOM 1849 O O . GLY A 1 240 ? 36.859 9.085 5.995 1.00 42.28 240 GLY A O 1
ATOM 1850 N N . ASN A 1 241 ? 39.104 9.334 6.081 1.00 47.88 241 ASN A N 1
ATOM 1851 C CA . ASN A 1 241 ? 39.515 7.938 5.922 1.00 47.88 241 ASN A CA 1
ATOM 1852 C C . ASN A 1 241 ? 39.147 7.121 7.171 1.00 47.88 241 ASN A C 1
ATOM 1854 O O . ASN A 1 241 ? 39.098 7.717 8.241 1.00 47.88 241 ASN A O 1
ATOM 1858 N N . GLU A 1 242 ? 39.026 5.792 7.001 1.00 46.69 242 GLU A N 1
ATOM 1859 C CA . GLU A 1 242 ? 38.896 4.685 7.988 1.00 46.69 242 GLU A CA 1
ATOM 1860 C C . GLU A 1 242 ? 37.610 3.890 7.666 1.00 46.69 242 GLU A C 1
ATOM 1862 O O . GLU A 1 242 ? 36.517 4.416 7.783 1.00 46.69 242 GLU A O 1
ATOM 1867 N N . THR A 1 243 ? 37.575 2.630 7.224 1.00 45.28 243 THR A N 1
ATOM 1868 C CA . THR A 1 243 ? 38.439 1.462 7.440 1.00 45.28 243 THR A CA 1
ATOM 1869 C C . THR A 1 243 ? 38.013 0.353 6.457 1.00 45.28 243 THR A C 1
ATOM 1871 O O . THR A 1 243 ? 36.885 -0.127 6.514 1.00 45.28 243 THR A O 1
ATOM 1874 N N . GLU A 1 244 ? 38.918 -0.088 5.583 1.00 46.16 244 GLU A N 1
ATOM 1875 C CA . GLU A 1 244 ? 38.866 -1.404 4.930 1.00 46.16 244 GLU A CA 1
ATOM 1876 C C . GLU A 1 244 ? 39.987 -2.242 5.549 1.00 46.16 244 GLU A C 1
ATOM 1878 O O . GLU A 1 244 ? 41.149 -1.978 5.259 1.00 46.16 244 GLU A O 1
ATOM 1883 N N . GLU A 1 245 ? 39.671 -3.226 6.397 1.00 53.31 245 GLU A N 1
ATOM 1884 C CA . GLU A 1 245 ? 40.565 -4.377 6.613 1.00 53.31 245 GLU A CA 1
ATOM 1885 C C . GLU A 1 245 ? 39.871 -5.533 7.358 1.00 53.31 245 GLU A C 1
ATOM 1887 O O . GLU A 1 245 ? 40.241 -5.896 8.467 1.00 53.31 245 GLU A O 1
ATOM 1892 N N . ILE A 1 246 ? 38.852 -6.155 6.757 1.00 53.25 246 ILE A N 1
ATOM 1893 C CA . ILE A 1 246 ? 38.467 -7.529 7.122 1.00 53.25 246 ILE A CA 1
ATOM 1894 C C . ILE A 1 246 ? 38.054 -8.251 5.842 1.00 53.25 246 ILE A C 1
ATOM 1896 O O . ILE A 1 246 ? 36.941 -8.059 5.377 1.00 53.25 246 ILE A O 1
ATOM 1900 N N . PHE A 1 247 ? 38.979 -9.017 5.259 1.00 53.31 247 PHE A N 1
ATOM 1901 C CA . PHE A 1 247 ? 38.789 -10.320 4.594 1.00 53.31 247 PHE A CA 1
ATOM 1902 C C . PHE A 1 247 ? 40.012 -10.630 3.717 1.00 53.31 247 PHE A C 1
ATOM 1904 O O . PHE A 1 247 ? 40.031 -10.326 2.525 1.00 53.31 247 PHE A O 1
ATOM 1911 N N . ARG A 1 248 ? 41.018 -11.277 4.312 1.00 50.62 248 ARG A N 1
ATOM 1912 C CA . ARG A 1 248 ? 41.886 -12.275 3.670 1.00 50.62 248 ARG A CA 1
ATOM 1913 C C . ARG A 1 248 ? 42.372 -13.269 4.712 1.00 50.62 248 ARG A C 1
ATOM 1915 O O . ARG A 1 248 ? 42.720 -12.816 5.822 1.00 50.62 248 ARG A O 1
#

Foldseek 3Di:
DVVVVVVVVVVVVVVVVVVVVVVVVVVVVVVVVVVVVVVVVVVVVVVVVVLVVVVVVVVVVLVVLVVVLVVLVVVVVVVLVVPVDPPDDPPVSVVVVVVSVVVSVVSVVVSVVVVVVVVVVSVVVVVVVVVVVVVVVVVVVVVVVVVVVVVVVVVVVVVVVVVVVVVVVVVCVVCVPVVVVVVVVDDPDPPDDDPPPPPPPPDPPPDPPPDDDDDDDDDDDDDDDDDDDDDDDDDDDDDDDDDDDDDD

Radius of gyration: 40.27 Å; chains: 1; bounding box: 79×47×120 Å